Protein AF-A0A060ZA79-F1 (afdb_monomer)

Foldseek 3Di:
DPPDPPDPLVCLVVLLVVLVCCLVPVVNLCQLLDPVHCVLVVSVVSLVVSVVSDDDPVSVVSNVVSVVSSVVSVVNSVVVVVVVVPDPDVVVVVVVLCVQLVQDVPPPPDDDDDDDDDPDRDGDPCSVVSVCVVCVVVPVDDPPPPPPVDDPPPPDDPPDPPPPPPDDDPDPDPPPPDDDDDDDPDPDPDDDDD

Solvent-accessible surface area (backbone atoms only — not comparable to full-atom values): 12884 Å² total; per-residue (Å²): 139,90,77,76,81,85,75,55,70,86,48,48,65,55,56,49,63,65,49,48,50,64,76,65,39,72,82,44,43,60,52,42,44,35,89,93,42,59,55,52,56,52,54,49,52,54,50,56,58,57,56,75,67,58,84,47,74,75,49,52,49,53,48,52,53,50,50,52,53,53,47,55,49,48,52,48,30,50,50,48,58,54,48,71,64,59,69,89,52,69,62,65,50,49,53,53,49,38,42,74,34,68,49,63,92,83,70,82,88,79,76,96,72,94,74,83,89,75,99,62,95,70,74,54,93,58,26,66,56,55,53,48,65,64,48,49,70,67,64,75,52,78,80,79,82,70,66,87,85,55,69,93,64,82,67,71,75,76,77,75,77,74,76,75,73,78,74,76,73,85,69,79,84,70,82,80,79,73,84,78,82,88,82,77,87,81,76,81,90,79,87,84,85,134

pLDDT: mean 71.81, std 16.24, range [35.06, 93.12]

Sequence (194 aa):
NLSNVDIDFNDLPQLYLDLLPSLFFPENREDMLSPTNNKLTDVLEEANKLFAEVRQAREAALDAQLLVLATDLGKEKASQLHAEGSAFDPSAFAEHLLSFMGLNRLEDEDEEEEGGGASGGYLPQDSWQRVANRAQRCFRTAPSFHYMMGSFLAELPPPRQRVERQRKVPGREAKRIMPTQVSGFNTDPNLTEL

Secondary structure (DSSP, 8-state):
--------TTTHHHHHHHHHHHH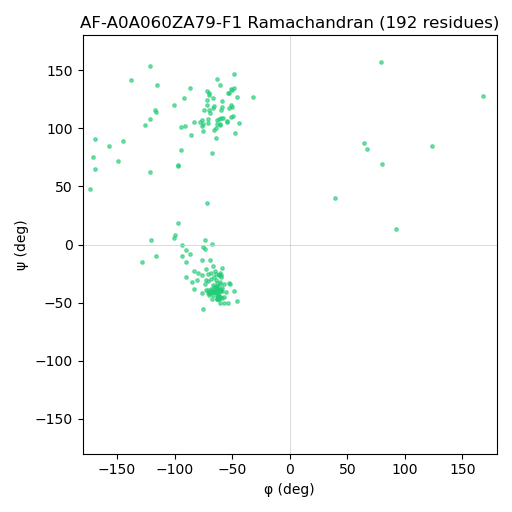H-HHHHH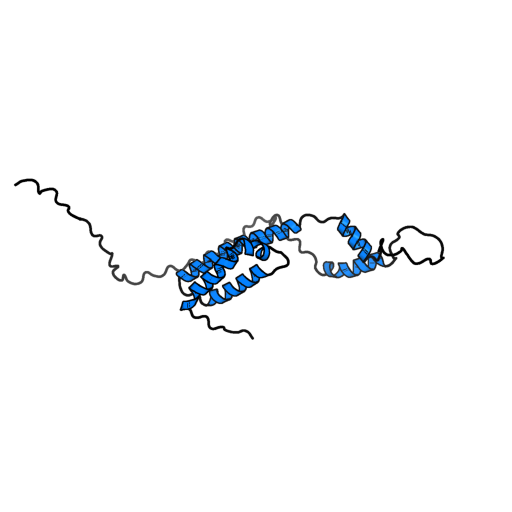HHH-TT--HHHHHHHHHHHHHTT--SHHHHHHHHHHHHHHHHHHHHHHHHHHHTTS---HHHHHHHHHHHTT--TTSTTS------S--S-PPPTTHHHHHHHHHHHHHTS------TT--SS---PPPP-----------------PPPP-------------

InterPro domains:
  IPR027786 Nse4/EID family [PTHR16140] (27-185)
  IPR029225 Nse4/EID protein, Nse3/MAGE-binding domain [PF15412] (63-113)

Organism: Oncorhynchus mykiss (NCBI:txid8022)

Radius of gyration: 34.09 Å; Cα contacts (8 Å, |Δi|>4): 69; chains: 1; bounding box: 81×65×113 Å

Structure (mmCIF, N/CA/C/O backbone):
data_AF-A0A060ZA79-F1
#
_entry.id   AF-A0A060ZA79-F1
#
loop_
_atom_site.group_PDB
_atom_site.id
_atom_site.type_symbol
_atom_site.label_atom_id
_atom_site.label_alt_id
_atom_site.label_comp_id
_atom_site.label_asym_id
_atom_site.label_entity_id
_atom_site.label_seq_id
_atom_site.pdbx_PDB_ins_code
_atom_site.Cartn_x
_atom_site.Cartn_y
_atom_site.Cartn_z
_atom_site.occupancy
_atom_site.B_iso_or_equiv
_atom_site.auth_seq_id
_atom_site.auth_comp_id
_atom_site.auth_asym_id
_atom_site.auth_atom_id
_atom_site.pdbx_PDB_model_num
ATOM 1 N N . ASN A 1 1 ? -0.361 -23.819 11.548 1.00 35.06 1 ASN A N 1
ATOM 2 C CA . ASN A 1 1 ? -1.128 -23.972 12.801 1.00 35.06 1 ASN A CA 1
ATOM 3 C C . ASN A 1 1 ? -0.502 -23.115 13.884 1.00 35.06 1 ASN A C 1
ATOM 5 O O . ASN A 1 1 ? 0.287 -23.616 14.666 1.00 35.06 1 ASN A O 1
ATOM 9 N N . LEU A 1 2 ? -0.812 -21.820 13.882 1.00 40.44 2 LEU A N 1
ATOM 10 C CA . LEU A 1 2 ? -0.531 -20.899 14.987 1.00 40.44 2 LEU A CA 1
ATOM 11 C C . LEU A 1 2 ? -1.886 -20.334 15.420 1.00 40.44 2 LEU A C 1
ATOM 13 O O . LEU A 1 2 ? -2.200 -19.172 15.198 1.00 40.44 2 LEU A O 1
ATOM 17 N N . SER A 1 3 ? -2.756 -21.229 15.879 1.00 49.66 3 SER A N 1
ATOM 18 C CA . SER A 1 3 ? -4.053 -20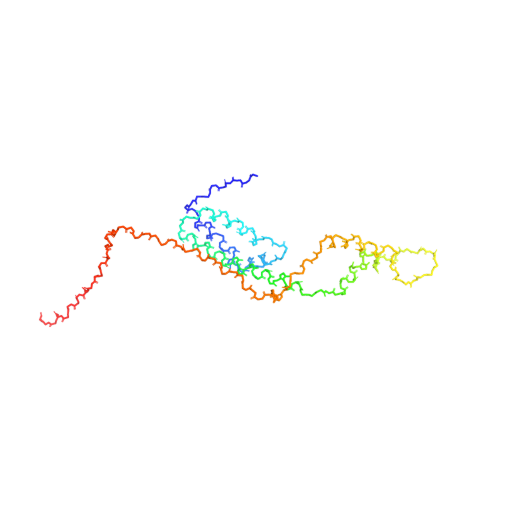.878 16.440 1.00 49.66 3 SER A CA 1
ATOM 19 C C . SER A 1 3 ? -3.898 -20.707 17.945 1.00 49.66 3 SER A C 1
ATOM 21 O O . SER A 1 3 ? -3.453 -21.642 18.609 1.00 49.66 3 SER A O 1
ATOM 23 N N . ASN A 1 4 ? -4.336 -19.546 18.422 1.00 53.25 4 ASN A N 1
ATOM 24 C CA . ASN A 1 4 ? -4.692 -19.232 19.802 1.00 53.25 4 ASN A CA 1
ATOM 25 C C . ASN A 1 4 ? -3.530 -19.231 20.798 1.00 53.25 4 ASN A C 1
ATOM 27 O O . ASN A 1 4 ? -3.326 -20.166 21.565 1.00 53.25 4 ASN A O 1
ATOM 31 N N . VAL A 1 5 ? -2.815 -18.106 20.829 1.00 61.38 5 VAL A N 1
ATOM 32 C CA . VAL A 1 5 ? -2.401 -17.565 22.126 1.00 61.38 5 VAL A CA 1
ATOM 33 C C . VAL A 1 5 ? -3.697 -17.081 22.773 1.00 61.38 5 VAL A C 1
ATOM 35 O O . VAL A 1 5 ? -4.342 -16.191 22.222 1.00 61.38 5 VAL A O 1
ATOM 38 N N . ASP A 1 6 ? -4.127 -17.721 23.859 1.00 66.12 6 ASP A N 1
ATOM 39 C CA . ASP A 1 6 ? -5.270 -17.256 24.644 1.00 66.12 6 ASP A CA 1
ATOM 40 C C . ASP A 1 6 ? -4.884 -15.908 25.265 1.00 66.12 6 ASP A C 1
ATOM 42 O O . ASP A 1 6 ? -4.140 -15.846 26.243 1.00 66.12 6 ASP A O 1
ATOM 46 N N . ILE A 1 7 ? -5.314 -14.818 24.632 1.00 73.25 7 ILE A N 1
ATOM 47 C CA . ILE A 1 7 ? -5.085 -13.463 25.126 1.00 73.25 7 ILE A CA 1
ATOM 48 C C . ILE A 1 7 ? -6.040 -13.248 26.304 1.00 73.25 7 ILE A C 1
ATOM 50 O O . ILE A 1 7 ? -7.260 -13.273 26.126 1.00 73.25 7 ILE A O 1
ATOM 54 N N . ASP A 1 8 ? -5.501 -13.055 27.512 1.00 77.44 8 ASP A N 1
ATOM 55 C CA . ASP A 1 8 ? -6.324 -12.695 28.667 1.00 77.44 8 ASP A CA 1
ATOM 56 C C . ASP A 1 8 ? -6.910 -11.296 28.445 1.00 77.44 8 ASP A C 1
ATOM 58 O O . ASP A 1 8 ? -6.209 -10.311 28.206 1.00 77.44 8 ASP A O 1
ATOM 62 N N . PHE A 1 9 ? -8.231 -11.211 28.551 1.00 75.31 9 PHE A N 1
ATOM 63 C CA . PHE A 1 9 ? -8.990 -9.975 28.452 1.00 75.31 9 PHE A CA 1
ATOM 64 C C . PHE A 1 9 ? -8.479 -8.872 29.399 1.00 75.31 9 PHE A C 1
ATOM 66 O O . PHE A 1 9 ? -8.547 -7.687 29.068 1.00 75.31 9 PHE A O 1
ATOM 73 N N . ASN A 1 10 ? -7.975 -9.235 30.583 1.00 80.69 10 ASN A N 1
ATOM 74 C CA . ASN A 1 10 ? -7.440 -8.255 31.530 1.00 80.69 10 ASN A CA 1
ATOM 75 C C . ASN A 1 10 ? -6.117 -7.633 31.068 1.00 80.69 10 ASN A C 1
ATOM 77 O O . ASN A 1 10 ? -5.832 -6.493 31.443 1.00 80.69 10 ASN A O 1
ATOM 81 N N . ASP A 1 11 ? -5.365 -8.342 30.229 1.00 84.62 11 ASP A N 1
ATOM 82 C CA . ASP A 1 11 ? -4.067 -7.905 29.719 1.00 84.62 11 ASP A CA 1
ATOM 83 C C . ASP A 1 11 ? -4.197 -7.106 28.417 1.00 84.62 11 ASP A C 1
ATOM 85 O O . ASP A 1 11 ? -3.275 -6.378 28.051 1.00 84.62 11 ASP A O 1
ATOM 89 N N . LEU A 1 12 ? -5.364 -7.157 27.758 1.00 84.25 12 LEU A N 1
ATOM 90 C CA . LEU A 1 12 ? -5.637 -6.447 26.503 1.00 84.25 12 LEU A CA 1
ATOM 91 C C . LEU A 1 12 ? -5.170 -4.981 26.518 1.00 84.25 12 LEU A C 1
ATOM 93 O O . LEU A 1 12 ? -4.463 -4.577 25.596 1.00 84.25 12 LEU A O 1
ATOM 97 N N . PRO A 1 13 ? -5.486 -4.166 27.549 1.00 84.75 13 PRO A N 1
ATOM 98 C CA . PRO A 1 13 ? -5.060 -2.772 27.575 1.00 84.75 13 PRO A CA 1
ATOM 99 C C . PRO A 1 13 ? -3.538 -2.612 27.621 1.00 84.75 13 PRO A C 1
ATOM 101 O O . PRO A 1 13 ? -3.021 -1.686 27.008 1.00 84.75 13 PRO A O 1
ATOM 104 N N . GLN A 1 14 ? -2.826 -3.497 28.326 1.00 85.50 14 GLN A N 1
ATOM 105 C CA . GLN A 1 14 ? -1.363 -3.451 28.399 1.00 85.50 14 GLN A CA 1
ATOM 106 C C . GLN A 1 14 ? -0.742 -3.849 27.063 1.00 85.50 14 GLN A C 1
ATOM 108 O O . GLN A 1 14 ? 0.142 -3.156 26.581 1.00 85.50 14 GLN A O 1
ATOM 113 N N . LEU A 1 15 ? -1.291 -4.867 26.396 1.00 86.88 15 LEU A N 1
ATOM 114 C CA . LEU A 1 15 ? -0.838 -5.274 25.065 1.00 86.88 15 LEU A CA 1
ATOM 115 C C . LEU A 1 15 ? -0.991 -4.145 24.032 1.00 86.88 15 LEU A C 1
ATOM 117 O O . LEU A 1 15 ? -0.087 -3.914 23.233 1.00 86.88 15 LEU A O 1
ATOM 121 N N . TYR A 1 16 ? -2.090 -3.383 24.079 1.00 85.75 16 TYR A N 1
ATOM 122 C CA . TYR A 1 16 ? -2.222 -2.173 23.255 1.00 85.75 16 TYR A CA 1
ATOM 123 C C . TYR A 1 16 ? -1.213 -1.089 23.639 1.00 85.75 16 TYR A C 1
ATOM 125 O O . TYR A 1 16 ? -0.666 -0.430 22.757 1.00 85.75 16 TYR A O 1
ATOM 133 N N . LEU A 1 17 ? -0.972 -0.879 24.934 1.00 85.31 17 LEU A N 1
ATOM 134 C CA . LEU A 1 17 ? -0.005 0.112 25.412 1.00 85.31 17 LEU A CA 1
ATOM 135 C C . LEU A 1 17 ? 1.446 -0.257 25.083 1.00 85.31 17 LEU A C 1
ATOM 137 O O . LEU A 1 17 ? 2.257 0.654 24.957 1.00 85.31 17 LEU A O 1
ATOM 141 N N . ASP A 1 18 ? 1.755 -1.536 24.890 1.00 86.44 18 ASP A N 1
ATOM 142 C CA . ASP A 1 18 ? 3.060 -2.009 24.416 1.00 86.44 18 ASP A CA 1
ATOM 143 C C . ASP A 1 18 ? 3.202 -1.874 22.892 1.00 86.44 18 ASP A C 1
ATOM 145 O O . ASP A 1 18 ? 4.297 -1.624 22.384 1.00 86.44 18 ASP A O 1
ATOM 149 N N . LEU A 1 19 ? 2.089 -1.981 22.158 1.00 85.62 19 LEU A N 1
ATOM 150 C CA . LEU A 1 19 ? 2.054 -1.885 20.697 1.00 85.62 19 LEU A CA 1
ATOM 151 C C . LEU A 1 19 ? 2.007 -0.433 20.190 1.00 85.62 19 LEU A C 1
ATOM 153 O O . LEU A 1 19 ? 2.655 -0.082 19.209 1.00 85.62 19 LEU A O 1
ATOM 157 N N . LEU A 1 20 ? 1.277 0.462 20.858 1.00 85.38 20 LEU A N 1
ATOM 158 C CA . LEU A 1 20 ? 1.170 1.876 20.467 1.00 85.38 20 LEU A CA 1
ATOM 159 C C . LEU A 1 20 ? 2.525 2.606 20.335 1.00 85.38 20 LEU A C 1
ATOM 161 O O . LEU A 1 20 ? 2.692 3.367 19.376 1.00 85.38 20 LEU A O 1
ATOM 165 N N . PRO A 1 21 ? 3.512 2.398 21.226 1.00 83.94 21 PRO A N 1
ATOM 166 C CA . PRO A 1 21 ? 4.814 3.028 21.113 1.00 83.94 21 PRO A CA 1
ATOM 167 C C . PRO A 1 21 ? 5.544 2.650 19.823 1.00 83.94 21 PRO A C 1
ATOM 169 O O . PRO A 1 21 ? 6.219 3.504 19.252 1.00 83.94 21 PRO A O 1
ATOM 172 N N . SER A 1 22 ? 5.362 1.436 19.288 1.00 82.62 22 SER A N 1
ATOM 173 C CA . SER A 1 22 ? 6.011 1.047 18.029 1.00 82.62 22 SER A CA 1
ATOM 174 C C . SER A 1 22 ? 5.538 1.878 16.831 1.00 82.62 22 SER A C 1
ATOM 176 O O . SER A 1 22 ? 6.295 2.017 15.873 1.00 82.62 22 SER A O 1
ATOM 178 N N . LEU A 1 23 ? 4.318 2.428 16.894 1.00 78.19 23 LEU A N 1
ATOM 179 C CA . LEU A 1 23 ? 3.750 3.360 15.910 1.00 78.19 23 LEU A CA 1
ATOM 180 C C . LEU A 1 23 ? 4.046 4.829 16.244 1.00 78.19 23 LEU A C 1
ATOM 182 O O . LEU A 1 23 ? 4.085 5.670 15.348 1.00 78.19 23 LEU A O 1
ATOM 186 N N . PHE A 1 24 ? 4.216 5.153 17.527 1.00 77.75 24 PHE A N 1
ATOM 187 C CA . PHE A 1 24 ? 4.407 6.522 18.007 1.00 77.75 24 PHE A CA 1
ATOM 188 C C . PHE A 1 24 ? 5.867 6.988 17.946 1.00 77.75 24 PHE A C 1
ATOM 190 O O . PHE A 1 24 ? 6.126 8.176 17.749 1.00 77.75 24 PHE A O 1
ATOM 197 N N . PHE A 1 25 ? 6.833 6.082 18.133 1.00 78.19 25 PHE A N 1
ATOM 198 C CA . PHE A 1 25 ? 8.241 6.459 18.185 1.00 78.19 25 PHE A CA 1
ATOM 199 C C . PHE A 1 25 ? 8.772 6.859 16.797 1.00 78.19 25 PHE A C 1
ATOM 201 O O . PHE A 1 25 ? 8.734 6.050 15.867 1.00 78.19 25 PHE A O 1
ATOM 208 N N . PRO A 1 26 ? 9.336 8.075 16.649 1.00 66.38 26 PRO A N 1
ATOM 209 C CA . PRO A 1 26 ? 9.837 8.564 15.366 1.00 66.38 26 PRO A CA 1
ATOM 210 C C . PRO A 1 26 ? 11.027 7.756 14.833 1.00 66.38 26 PRO A C 1
ATOM 212 O O . PRO A 1 26 ? 11.225 7.725 13.625 1.00 66.38 26 PRO A O 1
ATOM 215 N N . GLU A 1 27 ? 11.781 7.059 15.688 1.00 70.56 27 GLU A N 1
ATOM 216 C CA . GLU A 1 27 ? 12.854 6.150 15.251 1.00 70.56 27 GLU A CA 1
ATOM 217 C C . GLU A 1 27 ? 12.314 4.934 14.482 1.00 70.56 27 GLU A C 1
ATOM 219 O O . GLU A 1 27 ? 12.914 4.515 13.497 1.00 70.56 27 GLU A O 1
ATOM 224 N N . ASN A 1 28 ? 11.136 4.414 14.850 1.00 79.56 28 ASN A N 1
ATOM 225 C CA . ASN A 1 28 ? 10.495 3.309 14.127 1.00 79.56 28 ASN A CA 1
ATOM 226 C C . ASN A 1 28 ? 9.832 3.754 12.816 1.00 79.56 28 ASN A C 1
ATOM 228 O O . ASN A 1 28 ? 9.454 2.916 11.993 1.00 79.56 28 ASN A O 1
ATOM 232 N N . ARG A 1 29 ? 9.672 5.065 12.619 1.00 82.81 29 ARG A N 1
ATOM 233 C CA . ARG A 1 29 ? 8.962 5.646 11.479 1.00 82.81 29 ARG A CA 1
ATOM 234 C C . ARG A 1 29 ? 9.651 5.333 10.157 1.00 82.81 29 ARG A C 1
ATOM 236 O O . ARG A 1 29 ? 8.966 4.999 9.198 1.00 82.81 29 ARG A O 1
ATOM 243 N N . GLU A 1 30 ? 10.978 5.383 10.111 1.00 81.88 30 GLU A N 1
ATOM 244 C CA . GLU A 1 30 ? 11.736 5.082 8.890 1.00 81.88 30 GLU A CA 1
ATOM 245 C C . GLU A 1 30 ? 11.487 3.639 8.432 1.00 81.88 30 GLU A C 1
ATOM 247 O O . GLU A 1 30 ? 11.179 3.370 7.271 1.00 81.88 30 GLU A O 1
ATOM 252 N N . ASP A 1 31 ? 11.503 2.701 9.380 1.00 83.69 31 ASP A N 1
ATOM 253 C CA . ASP A 1 31 ? 11.256 1.296 9.086 1.00 83.69 31 ASP A CA 1
ATOM 254 C C . ASP A 1 31 ? 9.792 1.002 8.730 1.00 83.69 31 ASP A C 1
ATOM 256 O O . ASP A 1 31 ? 9.516 0.090 7.951 1.00 83.69 31 ASP A O 1
ATOM 260 N N . MET A 1 32 ? 8.846 1.758 9.295 1.00 84.94 32 MET A N 1
ATOM 261 C CA . MET A 1 32 ? 7.422 1.674 8.949 1.00 84.94 32 MET A CA 1
ATOM 262 C C . MET A 1 32 ? 7.160 2.152 7.515 1.00 84.94 32 MET A C 1
ATOM 264 O O . MET A 1 32 ? 6.359 1.547 6.792 1.00 84.94 32 MET A O 1
ATOM 268 N N . LEU A 1 33 ? 7.840 3.228 7.111 1.00 83.81 33 LEU A N 1
ATOM 269 C CA . LEU A 1 33 ? 7.674 3.887 5.817 1.00 83.81 33 LEU A CA 1
ATOM 270 C C . LEU A 1 33 ? 8.477 3.222 4.696 1.00 83.81 33 LEU A C 1
ATOM 272 O O . LEU A 1 33 ? 8.069 3.307 3.540 1.00 83.81 33 LEU A O 1
ATOM 276 N N . SER A 1 34 ? 9.544 2.493 5.030 1.00 80.31 34 SER A N 1
ATOM 277 C CA . SER A 1 34 ? 10.372 1.792 4.049 1.00 80.31 34 SER A CA 1
ATOM 278 C C . SER A 1 34 ? 9.546 0.862 3.133 1.00 80.31 34 SER A C 1
ATOM 280 O O . SER A 1 34 ? 8.758 0.038 3.623 1.00 80.31 34 SER A O 1
ATOM 282 N N . PRO A 1 35 ? 9.726 0.940 1.798 1.00 72.56 35 PRO A N 1
ATOM 283 C CA . PRO A 1 35 ? 9.000 0.113 0.834 1.00 72.56 35 PRO A CA 1
ATOM 284 C C . PRO A 1 35 ? 9.466 -1.348 0.830 1.00 72.56 35 PRO A C 1
ATOM 286 O O . PRO A 1 35 ? 8.720 -2.230 0.410 1.00 72.56 35 PRO A O 1
ATOM 289 N N . THR A 1 36 ? 10.678 -1.626 1.316 1.00 78.38 36 THR A N 1
ATOM 290 C CA . THR A 1 36 ? 11.238 -2.985 1.402 1.00 78.38 36 THR A CA 1
ATOM 291 C C . THR A 1 36 ? 10.847 -3.707 2.688 1.00 78.38 36 THR A C 1
ATOM 293 O O . THR A 1 36 ? 11.112 -4.901 2.826 1.00 78.38 36 THR A O 1
ATOM 296 N N . ASN A 1 37 ? 10.221 -2.995 3.628 1.00 82.19 37 ASN A N 1
ATOM 297 C CA . ASN A 1 37 ? 9.917 -3.489 4.957 1.00 82.19 37 ASN A CA 1
ATOM 298 C C . ASN A 1 37 ? 8.404 -3.591 5.203 1.00 82.19 37 ASN A C 1
ATOM 300 O O . ASN A 1 37 ? 7.635 -2.680 4.887 1.00 82.19 37 ASN A O 1
ATOM 304 N N . ASN A 1 38 ? 7.988 -4.689 5.830 1.00 85.25 38 ASN A N 1
ATOM 305 C CA . ASN A 1 38 ? 6.595 -4.997 6.141 1.00 85.25 38 ASN A CA 1
ATOM 306 C C . ASN A 1 38 ? 6.206 -4.686 7.594 1.00 85.25 38 ASN A C 1
ATOM 308 O O . ASN A 1 38 ? 5.078 -4.977 7.973 1.00 85.25 38 ASN A O 1
ATOM 312 N N . LYS A 1 39 ? 7.066 -4.028 8.389 1.00 88.12 39 LYS A N 1
ATOM 313 C CA . LYS A 1 39 ? 6.786 -3.725 9.808 1.00 88.12 39 LYS A CA 1
ATOM 314 C C . LYS A 1 39 ? 5.405 -3.106 10.068 1.00 88.12 39 LYS A C 1
ATOM 316 O O . LYS A 1 39 ? 4.763 -3.455 11.051 1.00 88.12 39 LYS A O 1
ATOM 321 N N . LEU A 1 40 ? 4.931 -2.186 9.214 1.00 89.12 40 LEU A N 1
ATOM 322 C CA . LEU A 1 40 ? 3.592 -1.585 9.368 1.00 89.12 40 LEU A CA 1
ATOM 323 C C . LEU A 1 40 ? 2.480 -2.636 9.240 1.00 89.12 40 LEU A C 1
ATOM 325 O O . LEU A 1 40 ? 1.491 -2.590 9.966 1.00 89.12 40 LEU A O 1
ATOM 329 N N . THR A 1 41 ? 2.655 -3.589 8.329 1.00 89.88 41 THR A N 1
ATOM 330 C CA . THR A 1 41 ? 1.744 -4.717 8.135 1.00 89.88 41 THR A CA 1
ATOM 331 C C . THR A 1 41 ? 1.805 -5.679 9.317 1.00 89.88 41 THR A C 1
ATOM 333 O O . THR A 1 41 ? 0.753 -6.080 9.800 1.00 89.88 41 THR A O 1
ATOM 336 N N . ASP A 1 42 ? 2.998 -5.975 9.837 1.00 90.25 42 ASP A N 1
ATOM 337 C CA . ASP A 1 42 ? 3.174 -6.864 10.993 1.00 90.25 42 ASP A CA 1
ATOM 338 C C . ASP A 1 42 ? 2.463 -6.309 12.241 1.00 90.25 42 ASP A C 1
ATOM 340 O O . ASP A 1 42 ? 1.696 -7.017 12.895 1.00 90.25 42 ASP A O 1
ATOM 344 N N . VAL A 1 43 ? 2.626 -5.009 12.521 1.00 90.25 43 VAL A N 1
ATOM 345 C CA . VAL A 1 43 ? 1.929 -4.331 13.630 1.00 90.25 43 VAL A CA 1
ATOM 346 C C . VAL A 1 43 ? 0.411 -4.355 13.438 1.00 90.25 43 VAL A C 1
ATOM 348 O O . VAL A 1 43 ? -0.334 -4.558 14.396 1.00 90.25 43 VAL A O 1
ATOM 351 N N . LEU A 1 44 ? -0.072 -4.179 12.204 1.00 91.44 44 LEU A N 1
ATOM 352 C CA . LEU A 1 44 ? -1.500 -4.287 11.898 1.00 91.44 44 LEU A CA 1
ATOM 353 C C . LEU A 1 44 ? -2.032 -5.711 12.095 1.00 91.44 44 LEU A C 1
ATOM 355 O O . LEU A 1 44 ? -3.160 -5.876 12.558 1.00 91.44 44 LEU A O 1
ATOM 359 N N . GLU A 1 45 ? -1.247 -6.740 11.777 1.00 91.44 45 GLU A N 1
ATOM 360 C CA . GLU A 1 45 ? -1.625 -8.129 12.040 1.00 91.44 45 GLU A CA 1
ATOM 361 C C . GLU A 1 45 ? -1.692 -8.432 13.539 1.00 91.44 45 GLU A C 1
ATOM 363 O O . GLU A 1 45 ? -2.617 -9.118 13.980 1.00 91.44 45 GLU A O 1
ATOM 368 N N . GLU A 1 46 ? -0.752 -7.920 14.335 1.00 89.12 46 GLU A N 1
ATOM 369 C CA . GLU A 1 46 ? -0.794 -8.029 15.797 1.00 89.12 46 GLU A CA 1
ATOM 370 C C . GLU A 1 46 ? -2.003 -7.297 16.383 1.00 89.12 46 GLU A C 1
ATOM 372 O O . GLU A 1 46 ? -2.769 -7.893 17.144 1.00 89.12 46 GLU A O 1
ATOM 377 N N . ALA A 1 47 ? -2.253 -6.060 15.950 1.00 89.75 47 ALA A N 1
ATOM 378 C CA . ALA A 1 47 ? -3.434 -5.302 16.352 1.00 89.75 47 ALA A CA 1
ATOM 379 C C . ALA A 1 47 ? -4.739 -6.026 15.983 1.00 89.75 47 ALA A C 1
ATOM 381 O O . ALA A 1 47 ? -5.671 -6.072 16.780 1.00 89.75 47 ALA A O 1
ATOM 382 N N . ASN A 1 48 ? -4.807 -6.656 14.807 1.00 91.44 48 ASN A N 1
ATOM 383 C CA . ASN A 1 48 ? -5.987 -7.407 14.376 1.00 91.44 48 ASN A CA 1
ATOM 384 C C . ASN A 1 48 ? -6.252 -8.654 15.241 1.00 91.44 48 ASN A C 1
ATOM 386 O O . ASN A 1 48 ? -7.402 -9.066 15.391 1.00 91.44 48 ASN A O 1
ATOM 390 N N . LYS A 1 49 ? -5.213 -9.252 15.841 1.00 90.00 49 LYS A N 1
ATOM 391 C CA . LYS A 1 49 ? -5.385 -10.336 16.824 1.00 90.00 49 LYS A CA 1
ATOM 392 C C . LYS A 1 49 ? -5.975 -9.801 18.129 1.00 90.00 49 LYS A C 1
ATOM 394 O O . LYS A 1 49 ? -6.900 -10.411 18.653 1.00 90.00 49 LYS A O 1
ATOM 399 N N . LEU A 1 50 ? -5.483 -8.657 18.617 1.00 88.44 50 LEU A N 1
ATOM 400 C CA . LEU A 1 50 ? -6.012 -8.001 19.822 1.00 88.44 50 LEU A CA 1
ATOM 401 C C . LEU A 1 50 ? -7.466 -7.541 19.627 1.00 88.44 50 LEU A C 1
ATOM 403 O O . LEU A 1 50 ? -8.290 -7.699 20.526 1.00 88.44 50 LEU A O 1
ATOM 407 N N . PHE A 1 51 ? -7.800 -7.074 18.421 1.00 87.88 51 PHE A N 1
ATOM 408 C CA . PHE A 1 51 ? -9.135 -6.599 18.057 1.00 87.88 51 PHE A CA 1
ATOM 409 C C . PHE A 1 51 ? -10.230 -7.655 18.264 1.00 87.88 51 PHE A C 1
ATOM 411 O O . PHE A 1 51 ? -11.356 -7.327 18.641 1.00 87.88 51 PHE A O 1
ATOM 418 N N . ALA A 1 52 ? -9.910 -8.936 18.050 1.00 88.06 52 ALA A N 1
ATOM 419 C CA . ALA A 1 52 ? -10.861 -10.030 18.232 1.00 88.06 52 ALA A CA 1
ATOM 420 C C . ALA A 1 52 ? -11.374 -10.148 19.681 1.00 88.06 52 ALA A C 1
ATOM 422 O O . ALA A 1 52 ? -12.493 -10.616 19.895 1.00 88.06 52 ALA A O 1
ATOM 423 N N . GLU A 1 53 ? -10.593 -9.686 20.661 1.00 86.94 53 GLU A N 1
ATOM 424 C CA . GLU A 1 53 ? -10.908 -9.790 22.089 1.00 86.94 53 GLU A CA 1
ATOM 425 C C . GLU A 1 53 ? -11.473 -8.499 22.703 1.00 86.94 53 GLU A C 1
ATOM 427 O O . GLU A 1 53 ? -11.743 -8.439 23.905 1.00 86.94 53 GLU A O 1
ATOM 432 N N . VAL A 1 54 ? -11.727 -7.474 21.888 1.00 86.62 54 VAL A N 1
ATOM 433 C CA . VAL A 1 54 ? -12.258 -6.181 22.339 1.00 86.62 54 VAL A CA 1
ATOM 434 C C . VAL A 1 54 ? -13.720 -6.316 22.750 1.00 86.62 54 VAL A C 1
ATOM 436 O O . VAL A 1 54 ? -14.595 -6.662 21.952 1.00 86.62 54 VAL A O 1
ATOM 439 N N . ARG A 1 55 ? -14.015 -6.007 24.018 1.00 84.19 55 ARG A N 1
ATOM 440 C CA . ARG A 1 55 ? -15.378 -6.135 24.578 1.00 84.19 55 ARG A CA 1
ATOM 441 C C . ARG A 1 55 ? -15.867 -4.872 25.269 1.00 84.19 55 ARG A C 1
ATOM 443 O O . ARG A 1 55 ? -17.066 -4.748 25.528 1.00 84.19 55 ARG A O 1
ATOM 450 N N . GLN A 1 56 ? -14.974 -3.929 25.569 1.00 87.44 56 GLN A N 1
ATOM 451 C CA . GLN A 1 56 ? -15.309 -2.700 26.283 1.00 87.44 56 GLN A CA 1
ATOM 452 C C . GLN A 1 56 ? -14.965 -1.439 25.490 1.00 87.44 56 GLN A C 1
ATOM 454 O O . GLN A 1 56 ? -14.031 -1.396 24.695 1.00 87.44 56 GLN A O 1
ATOM 459 N N . ALA A 1 57 ? -15.693 -0.355 25.777 1.00 90.25 57 ALA A N 1
ATOM 460 C CA . ALA A 1 57 ? -15.487 0.942 25.129 1.00 90.25 57 ALA A CA 1
ATOM 461 C C . ALA A 1 57 ? -14.073 1.514 25.341 1.00 90.25 57 ALA A C 1
ATOM 463 O O . ALA A 1 57 ? -13.581 2.251 24.494 1.00 90.25 57 ALA A O 1
ATOM 464 N N . ARG A 1 58 ? -13.418 1.166 26.458 1.00 87.81 58 ARG A N 1
ATOM 465 C CA . ARG A 1 58 ? -12.042 1.586 26.758 1.00 87.81 58 ARG A CA 1
ATOM 466 C C . ARG A 1 58 ? -11.023 1.000 25.772 1.00 87.81 58 ARG A C 1
ATOM 468 O O . ARG A 1 58 ? -10.119 1.707 25.356 1.00 87.81 58 ARG A O 1
ATOM 475 N N . GLU A 1 59 ? -11.196 -0.260 25.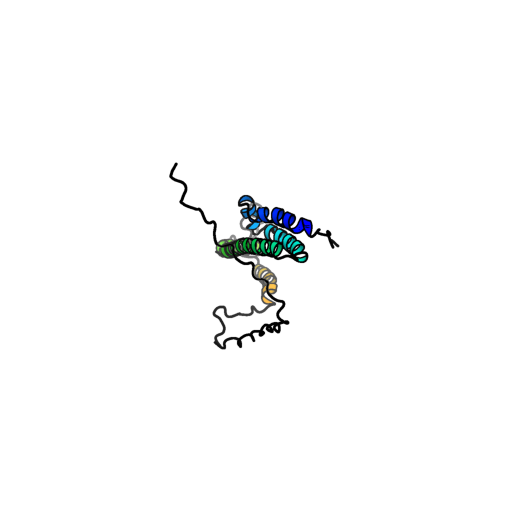376 1.00 88.06 59 GLU A N 1
ATOM 476 C CA . GLU A 1 59 ? -10.305 -0.964 24.444 1.00 88.06 59 GLU A CA 1
ATOM 477 C C . GLU A 1 59 ? -10.578 -0.493 23.017 1.00 88.06 59 GLU A C 1
ATOM 479 O O . GLU A 1 59 ? -9.654 -0.137 22.298 1.00 88.06 59 GLU A O 1
ATOM 484 N N . ALA A 1 60 ? -11.857 -0.322 22.665 1.00 89.62 60 ALA A N 1
ATOM 485 C CA . ALA A 1 60 ? -12.254 0.256 21.383 1.00 89.62 60 ALA A CA 1
ATOM 486 C C . ALA A 1 60 ? -11.716 1.689 21.169 1.00 89.62 60 ALA A C 1
ATOM 488 O O . ALA A 1 60 ? -11.543 2.128 20.033 1.00 89.62 60 ALA A O 1
ATOM 489 N N . ALA A 1 61 ? -11.458 2.440 22.246 1.00 92.06 61 ALA A N 1
ATOM 490 C CA . ALA A 1 61 ? -10.801 3.742 22.151 1.00 92.06 61 ALA A CA 1
ATOM 491 C C . ALA A 1 61 ? -9.311 3.611 21.788 1.00 92.06 61 ALA A C 1
ATOM 493 O O . ALA A 1 61 ? -8.820 4.393 20.974 1.00 92.06 61 ALA A O 1
ATOM 494 N N . LEU A 1 62 ? -8.615 2.613 22.346 1.00 90.25 62 LEU A N 1
ATOM 495 C CA . LEU A 1 62 ? -7.222 2.303 22.003 1.00 90.25 62 LEU A CA 1
ATOM 496 C C . LEU A 1 62 ? -7.111 1.777 20.567 1.00 90.25 62 LEU A C 1
ATOM 498 O O . LEU A 1 62 ? -6.223 2.207 19.835 1.00 90.25 62 LEU A O 1
ATOM 502 N N . ASP A 1 63 ? -8.063 0.954 20.122 1.00 90.62 63 ASP A N 1
ATOM 503 C CA . ASP A 1 63 ? -8.175 0.539 18.718 1.00 90.62 63 ASP A CA 1
ATOM 504 C C . ASP A 1 63 ? -8.303 1.722 17.773 1.00 90.62 63 ASP A C 1
ATOM 506 O O . ASP A 1 63 ? -7.592 1.819 16.775 1.00 90.62 63 ASP A O 1
ATOM 510 N N . ALA A 1 64 ? -9.234 2.632 18.076 1.00 92.06 64 ALA A N 1
ATOM 511 C CA . ALA A 1 64 ? -9.457 3.802 17.246 1.00 92.06 64 ALA A CA 1
ATOM 512 C C . ALA A 1 64 ? -8.186 4.658 17.166 1.00 92.06 64 ALA A C 1
ATOM 514 O O . ALA A 1 64 ? -7.839 5.137 16.088 1.00 92.06 64 ALA A O 1
ATOM 515 N N . GLN A 1 65 ? -7.469 4.812 18.282 1.00 91.50 65 GLN A N 1
ATOM 516 C CA . GLN A 1 65 ? -6.195 5.524 18.315 1.00 91.50 65 GLN A CA 1
ATOM 517 C C . GLN A 1 65 ? -5.133 4.839 17.448 1.00 91.50 65 GLN A C 1
ATOM 519 O O . GLN A 1 65 ? -4.483 5.505 16.641 1.00 91.50 65 GLN A O 1
ATOM 524 N N . LEU A 1 66 ? -4.984 3.520 17.575 1.00 91.31 66 LEU A N 1
ATOM 525 C CA . LEU A 1 66 ? -4.043 2.736 16.780 1.00 91.31 66 LEU A CA 1
ATOM 526 C C . LEU A 1 66 ? -4.357 2.837 15.283 1.00 91.31 66 LEU A C 1
ATOM 528 O O . LEU A 1 66 ? -3.457 3.078 14.481 1.00 91.31 66 LEU A O 1
ATOM 532 N N . LEU A 1 67 ? -5.631 2.713 14.901 1.00 92.25 67 LEU A N 1
ATOM 533 C CA . LEU A 1 67 ? -6.062 2.801 13.505 1.00 92.25 67 LEU A CA 1
ATOM 534 C C . LEU A 1 67 ? -5.796 4.176 12.895 1.00 92.25 67 LEU A C 1
ATOM 536 O O . LEU A 1 67 ? -5.408 4.247 11.730 1.00 92.25 67 LEU A O 1
ATOM 540 N N . VAL A 1 68 ? -5.984 5.259 13.652 1.00 93.12 68 VAL A N 1
ATOM 541 C CA . VAL A 1 68 ? -5.652 6.613 13.182 1.00 93.12 68 VAL A CA 1
ATOM 542 C C . VAL A 1 68 ? -4.162 6.704 12.856 1.00 93.12 68 VAL A C 1
ATOM 544 O O . VAL A 1 68 ? -3.811 7.073 11.737 1.00 93.12 68 VAL A O 1
ATOM 547 N N . LEU A 1 69 ? -3.298 6.271 13.779 1.00 91.19 69 LEU A N 1
ATOM 548 C CA . LEU A 1 69 ? -1.845 6.292 13.584 1.00 91.19 69 LEU A CA 1
ATOM 549 C C . LEU A 1 69 ? -1.410 5.421 12.399 1.00 91.19 69 LEU A C 1
ATOM 551 O O . LEU A 1 69 ? -0.652 5.866 11.538 1.00 91.19 69 LEU A O 1
ATOM 555 N N . ALA A 1 70 ? -1.927 4.195 12.318 1.00 91.38 70 ALA A N 1
ATOM 556 C CA . ALA A 1 70 ? -1.628 3.287 11.219 1.00 91.38 70 ALA A CA 1
ATOM 557 C C . ALA A 1 70 ? -2.118 3.832 9.868 1.00 91.38 70 ALA A C 1
ATOM 559 O O . ALA A 1 70 ? -1.466 3.623 8.847 1.00 91.38 70 ALA A O 1
ATOM 560 N N . THR A 1 71 ? -3.236 4.564 9.849 1.00 92.44 71 THR A N 1
ATOM 561 C CA . THR A 1 71 ? -3.757 5.204 8.634 1.00 92.44 71 THR A CA 1
ATOM 562 C C . THR A 1 71 ? -2.878 6.368 8.193 1.00 92.44 71 THR A C 1
ATOM 564 O O . THR A 1 71 ? -2.606 6.490 7.000 1.00 92.44 71 THR A O 1
ATOM 567 N N . ASP A 1 72 ? -2.405 7.199 9.122 1.00 91.19 72 ASP A N 1
ATOM 568 C CA . ASP A 1 72 ? -1.492 8.301 8.805 1.00 91.19 72 ASP A CA 1
ATOM 569 C C . ASP A 1 72 ? -0.165 7.773 8.240 1.00 91.19 72 ASP A C 1
ATOM 571 O O . ASP A 1 72 ? 0.281 8.227 7.182 1.00 91.19 72 ASP A O 1
ATOM 575 N N . LEU A 1 73 ? 0.405 6.738 8.870 1.00 90.31 73 LEU A N 1
ATOM 576 C CA . LEU A 1 73 ? 1.592 6.031 8.376 1.00 90.31 73 LEU A CA 1
ATOM 577 C C . LEU A 1 73 ? 1.337 5.353 7.024 1.00 90.31 73 LEU A C 1
ATOM 579 O O . LEU A 1 73 ? 2.166 5.435 6.123 1.00 90.31 73 LEU A O 1
ATOM 583 N N . GLY A 1 74 ? 0.177 4.718 6.846 1.00 89.19 74 GLY A N 1
ATOM 584 C CA . GLY A 1 74 ? -0.213 4.082 5.589 1.00 89.19 74 GLY A CA 1
ATOM 585 C C . GLY A 1 74 ? -0.387 5.089 4.452 1.00 89.19 74 GLY A C 1
ATOM 586 O O . GLY A 1 74 ? 0.074 4.844 3.338 1.00 89.19 74 GLY A O 1
ATOM 587 N N . LYS A 1 75 ? -0.994 6.249 4.729 1.00 89.88 75 LYS A N 1
ATOM 588 C CA . LYS A 1 75 ? -1.110 7.366 3.783 1.00 89.88 75 LYS A CA 1
ATOM 589 C C . LYS A 1 75 ? 0.267 7.868 3.374 1.00 89.88 75 LYS A C 1
ATOM 591 O O . LYS A 1 75 ? 0.495 8.112 2.192 1.00 89.88 75 LYS A O 1
ATOM 596 N N . GLU A 1 76 ? 1.169 8.038 4.330 1.00 87.81 76 GLU A N 1
ATOM 597 C CA . GLU A 1 76 ? 2.520 8.498 4.048 1.00 87.81 76 GLU A CA 1
ATOM 598 C C . GLU A 1 76 ? 3.324 7.467 3.255 1.00 87.81 76 GLU A C 1
ATOM 600 O O . GLU A 1 76 ? 3.890 7.819 2.222 1.00 87.81 76 GLU A O 1
ATOM 605 N N . LYS A 1 77 ? 3.292 6.191 3.653 1.00 87.75 77 LYS A N 1
ATOM 606 C CA . LYS A 1 77 ? 3.916 5.095 2.904 1.00 87.75 77 LYS A CA 1
ATOM 607 C C . LYS A 1 77 ? 3.378 5.020 1.477 1.00 87.75 77 LYS A C 1
ATOM 609 O O . LYS A 1 77 ? 4.148 4.948 0.526 1.00 87.75 77 LYS A O 1
ATOM 614 N N . ALA A 1 78 ? 2.061 5.118 1.298 1.00 84.56 78 ALA A N 1
ATOM 615 C CA . ALA A 1 78 ? 1.448 5.175 -0.026 1.00 84.56 78 ALA A CA 1
ATOM 616 C C . ALA A 1 78 ? 1.879 6.425 -0.809 1.00 84.56 78 ALA A C 1
ATOM 618 O O . ALA A 1 78 ? 2.105 6.347 -2.012 1.00 84.56 78 ALA A O 1
ATOM 619 N N . SER A 1 79 ? 2.013 7.579 -0.154 1.00 79.88 79 SER A N 1
ATOM 620 C CA . SER A 1 79 ? 2.523 8.798 -0.787 1.00 79.88 79 SER A CA 1
ATOM 621 C C . SER A 1 79 ? 3.975 8.641 -1.241 1.00 79.88 79 SER A C 1
ATOM 623 O O . SER A 1 79 ? 4.317 9.169 -2.294 1.00 79.88 79 SER A O 1
ATOM 625 N N . GLN A 1 80 ? 4.812 7.919 -0.492 1.00 75.94 80 GLN A N 1
ATOM 626 C CA . GLN A 1 80 ? 6.195 7.622 -0.875 1.00 75.94 80 GLN A CA 1
ATOM 627 C C . GLN A 1 80 ? 6.264 6.625 -2.033 1.00 75.94 80 GLN A C 1
ATOM 629 O O . GLN A 1 80 ? 6.996 6.865 -2.983 1.00 75.94 80 GLN A O 1
ATOM 634 N N . LEU A 1 81 ? 5.428 5.582 -2.030 1.00 69.75 81 LEU A N 1
ATOM 635 C CA . LEU A 1 81 ? 5.310 4.657 -3.164 1.00 69.75 81 LEU A CA 1
ATOM 636 C C . LEU A 1 81 ? 4.856 5.372 -4.447 1.00 69.75 81 LEU A C 1
ATOM 638 O O . LEU A 1 81 ? 5.346 5.080 -5.535 1.00 69.75 81 LEU A O 1
ATOM 642 N N . HIS A 1 82 ? 3.939 6.338 -4.335 1.00 58.97 82 HIS A N 1
ATOM 643 C CA . HIS A 1 82 ? 3.550 7.177 -5.469 1.00 58.97 82 HIS A CA 1
ATOM 644 C C . HIS A 1 82 ? 4.635 8.197 -5.851 1.00 58.97 82 HIS A C 1
ATOM 646 O O . HIS A 1 82 ? 4.744 8.536 -7.028 1.00 58.97 82 HIS A O 1
ATOM 652 N N . ALA A 1 83 ? 5.445 8.669 -4.897 1.00 55.22 83 ALA A N 1
ATOM 653 C CA . ALA A 1 83 ? 6.570 9.567 -5.157 1.00 55.22 83 ALA A CA 1
ATOM 654 C C . ALA A 1 83 ? 7.756 8.845 -5.823 1.00 55.22 83 ALA A C 1
ATOM 656 O O . ALA A 1 83 ? 8.375 9.423 -6.708 1.00 55.22 83 ALA A O 1
ATOM 657 N N . GLU A 1 84 ? 8.011 7.570 -5.510 1.00 53.41 84 GLU A N 1
ATOM 658 C CA . GLU A 1 84 ? 8.902 6.698 -6.299 1.00 53.41 84 GLU A CA 1
ATOM 659 C C . GLU A 1 84 ? 8.300 6.339 -7.674 1.00 53.41 84 GLU A C 1
ATOM 661 O O . GLU A 1 84 ? 9.011 5.919 -8.584 1.00 53.41 84 GLU A O 1
ATOM 666 N N . GLY A 1 85 ? 7.004 6.598 -7.881 1.00 52.59 85 GLY A N 1
ATOM 667 C CA . GLY A 1 85 ? 6.360 6.656 -9.199 1.00 52.59 85 GLY A CA 1
ATOM 668 C C . GLY A 1 85 ? 6.692 7.914 -10.020 1.00 52.59 85 GLY A C 1
ATOM 669 O O . GLY A 1 85 ? 6.149 8.097 -11.110 1.00 52.59 85 GLY A O 1
ATOM 670 N N . SER A 1 86 ? 7.572 8.785 -9.520 1.00 56.16 86 SER A N 1
ATOM 671 C CA . SER A 1 86 ? 8.129 9.956 -10.203 1.00 56.16 86 SER A CA 1
ATOM 672 C C . SER A 1 86 ? 9.658 9.799 -10.242 1.00 56.16 86 SER A C 1
ATOM 674 O O . SER A 1 86 ? 10.315 9.952 -9.222 1.00 56.16 86 SER A O 1
ATOM 676 N N . ALA A 1 87 ? 10.323 9.514 -11.355 1.00 61.66 87 ALA A N 1
ATOM 677 C CA . ALA A 1 87 ? 9.945 9.604 -12.752 1.00 61.66 87 ALA A CA 1
ATOM 678 C C . ALA A 1 87 ? 10.452 8.354 -13.474 1.00 61.66 87 ALA A C 1
ATOM 680 O O . ALA A 1 87 ? 11.559 7.890 -13.210 1.00 61.66 87 ALA A O 1
ATOM 681 N N . PHE A 1 88 ? 9.661 7.827 -14.409 1.00 70.94 88 PHE A N 1
ATOM 682 C CA . PHE A 1 88 ? 10.194 6.924 -15.423 1.00 70.94 88 PHE A CA 1
ATOM 683 C C . PHE A 1 88 ? 11.408 7.607 -16.056 1.00 70.94 88 PHE A C 1
ATOM 685 O O . PHE A 1 88 ? 11.233 8.612 -16.741 1.00 70.94 88 PHE A O 1
ATOM 692 N N . ASP A 1 89 ? 12.613 7.106 -15.781 1.00 77.50 89 ASP A N 1
ATOM 693 C CA . ASP A 1 89 ? 13.820 7.564 -16.454 1.00 77.50 89 ASP A CA 1
ATOM 694 C C . ASP A 1 89 ? 13.922 6.810 -17.783 1.00 77.50 89 ASP A C 1
ATOM 696 O O . ASP A 1 89 ? 14.251 5.615 -17.789 1.00 77.50 89 ASP A O 1
ATOM 700 N N . PRO A 1 90 ? 13.640 7.471 -18.922 1.00 83.25 90 PRO A N 1
ATOM 701 C CA . PRO A 1 90 ? 13.718 6.819 -20.220 1.00 83.25 90 PRO A CA 1
ATOM 702 C C . PRO A 1 90 ? 15.137 6.324 -20.514 1.00 83.25 90 PRO A C 1
ATOM 704 O O . PRO A 1 90 ? 15.296 5.358 -21.258 1.00 83.25 90 PRO A O 1
ATOM 707 N N . SER A 1 91 ? 16.150 6.965 -19.924 1.00 83.50 91 SER A N 1
ATOM 708 C CA . SER A 1 91 ? 17.564 6.676 -20.162 1.00 83.50 91 SER A CA 1
ATOM 709 C C . SER A 1 91 ? 17.975 5.386 -19.458 1.00 83.50 91 SER A C 1
ATOM 711 O O . SER A 1 91 ? 18.395 4.446 -20.128 1.00 83.50 91 SER A O 1
ATOM 713 N N . ALA A 1 92 ? 17.763 5.278 -18.139 1.00 84.62 92 ALA A N 1
ATOM 714 C CA . ALA A 1 92 ? 18.008 4.031 -17.411 1.00 84.62 92 ALA A CA 1
ATOM 715 C C . ALA A 1 92 ? 17.168 2.867 -17.958 1.00 84.62 92 ALA A C 1
ATOM 717 O O . ALA A 1 92 ? 17.651 1.739 -18.051 1.00 84.62 92 ALA A O 1
ATOM 718 N N . PHE A 1 93 ? 15.920 3.124 -18.368 1.00 85.62 93 PHE A N 1
ATOM 719 C CA . PHE A 1 93 ? 15.103 2.102 -19.019 1.00 85.62 93 PHE A CA 1
ATOM 720 C C . PHE A 1 93 ? 15.714 1.625 -20.343 1.00 85.62 93 PHE A C 1
ATOM 722 O O . PHE A 1 93 ? 15.757 0.419 -20.581 1.00 85.62 93 PHE A O 1
ATOM 729 N N . ALA A 1 94 ? 16.194 2.540 -21.192 1.00 88.44 94 ALA A N 1
ATOM 730 C CA . ALA A 1 94 ? 16.833 2.189 -22.457 1.00 88.44 94 ALA A CA 1
ATOM 731 C C . ALA A 1 94 ? 18.109 1.362 -22.242 1.00 88.44 94 ALA A C 1
ATOM 733 O O . ALA A 1 94 ? 18.272 0.344 -22.906 1.00 88.44 94 ALA A O 1
ATOM 734 N N . GLU A 1 95 ? 18.961 1.728 -21.281 1.00 86.62 95 GLU A N 1
ATOM 735 C CA . GLU A 1 95 ? 20.175 0.963 -20.957 1.00 86.62 95 GLU A CA 1
ATOM 736 C C . GLU A 1 95 ? 19.846 -0.453 -20.461 1.00 86.62 95 GLU A C 1
ATOM 738 O O . GLU A 1 95 ? 20.381 -1.439 -20.972 1.00 86.62 95 GLU A O 1
ATOM 743 N N . HIS A 1 96 ? 18.890 -0.593 -19.535 1.00 85.56 96 HIS A N 1
ATOM 744 C CA . HIS A 1 96 ? 18.438 -1.911 -19.079 1.00 85.56 96 HIS A CA 1
ATOM 745 C C . HIS A 1 96 ? 17.793 -2.732 -20.202 1.00 85.56 96 HIS A C 1
ATOM 747 O O . HIS A 1 96 ? 17.963 -3.951 -20.256 1.00 85.56 96 HIS A O 1
ATOM 753 N N . LEU A 1 97 ? 17.057 -2.083 -21.110 1.00 88.88 97 LEU A N 1
ATOM 754 C CA . LEU A 1 97 ? 16.457 -2.738 -22.268 1.00 88.88 97 LEU A CA 1
ATOM 755 C C . LEU A 1 97 ? 17.533 -3.238 -23.238 1.00 88.88 97 LEU A C 1
ATOM 757 O O . LEU A 1 97 ? 17.435 -4.367 -23.711 1.00 88.88 97 LEU A O 1
ATOM 761 N N . LEU A 1 98 ? 18.559 -2.430 -23.514 1.00 86.62 98 LEU A N 1
ATOM 762 C CA . LEU A 1 98 ? 19.694 -2.800 -24.362 1.00 86.62 98 LEU A CA 1
ATOM 763 C C . LEU A 1 98 ? 20.477 -3.972 -23.759 1.00 86.62 98 LEU A C 1
ATOM 765 O O . LEU A 1 98 ? 20.716 -4.955 -24.461 1.00 86.62 98 LEU A O 1
ATOM 769 N N . SER A 1 99 ? 20.766 -3.933 -22.455 1.00 85.12 99 SER A N 1
ATOM 770 C CA . SER A 1 99 ? 21.402 -5.052 -21.746 1.00 85.12 99 SER A CA 1
ATOM 771 C C . SER A 1 99 ? 20.541 -6.322 -21.795 1.00 85.12 99 SER A C 1
ATOM 773 O O . SER A 1 99 ? 21.023 -7.389 -22.171 1.00 85.12 99 SER A O 1
ATOM 775 N N . PHE A 1 100 ? 19.229 -6.221 -21.546 1.00 85.44 100 PHE A N 1
ATOM 776 C CA . PHE A 1 100 ? 18.303 -7.355 -21.682 1.00 85.44 100 PHE A CA 1
ATOM 777 C C . PHE A 1 100 ? 18.259 -7.925 -23.112 1.00 85.44 100 PHE A C 1
ATOM 779 O O . PHE A 1 100 ? 18.099 -9.133 -23.311 1.00 85.44 100 PHE A O 1
ATOM 786 N N . MET A 1 101 ? 18.411 -7.065 -24.121 1.00 86.56 101 MET A N 1
ATOM 787 C CA . MET A 1 101 ? 18.490 -7.445 -25.531 1.00 86.56 101 MET A CA 1
ATOM 788 C C . MET A 1 101 ? 19.837 -8.067 -25.930 1.00 86.56 101 MET A C 1
ATOM 790 O O . MET A 1 101 ? 19.961 -8.509 -27.074 1.00 86.56 101 MET A O 1
ATOM 794 N N . GLY A 1 102 ? 20.791 -8.168 -24.998 1.00 77.25 102 GLY A N 1
ATOM 795 C CA . GLY A 1 102 ? 22.104 -8.783 -25.192 1.00 77.25 102 GLY A CA 1
ATOM 796 C C . GLY A 1 102 ? 23.197 -7.805 -25.615 1.00 77.25 102 GLY A C 1
ATOM 797 O O . GLY A 1 102 ? 24.250 -8.247 -26.057 1.00 77.25 102 GLY A O 1
ATOM 798 N N . LEU A 1 103 ? 22.960 -6.494 -25.513 1.00 73.31 103 LEU A N 1
ATOM 799 C CA . LEU A 1 103 ? 23.952 -5.470 -25.828 1.00 73.31 103 LEU A CA 1
ATOM 800 C C . LEU A 1 103 ? 24.685 -5.051 -24.544 1.00 73.31 103 LEU A C 1
ATOM 802 O O . LEU A 1 103 ? 24.355 -4.036 -23.929 1.00 73.31 103 LEU A O 1
ATOM 806 N N . ASN A 1 104 ? 25.673 -5.840 -24.123 1.00 62.03 104 ASN A N 1
ATOM 807 C CA . ASN A 1 104 ? 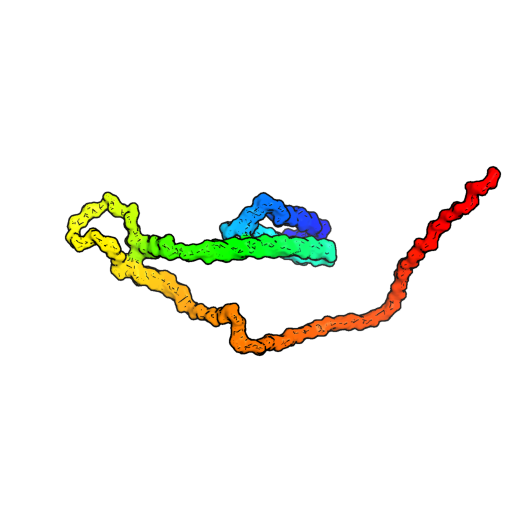26.558 -5.473 -23.017 1.00 62.03 104 ASN A CA 1
ATOM 808 C C . ASN A 1 104 ? 27.715 -4.626 -23.561 1.00 62.03 104 ASN A C 1
ATOM 810 O O . ASN A 1 104 ? 28.732 -5.145 -23.994 1.00 62.03 104 ASN A O 1
ATOM 814 N N . ARG A 1 105 ? 27.587 -3.293 -23.521 1.00 58.75 105 ARG A N 1
ATOM 815 C CA . ARG A 1 105 ? 28.659 -2.368 -23.957 1.00 58.75 105 ARG A CA 1
ATOM 816 C C . ARG A 1 105 ? 29.916 -2.387 -23.062 1.00 58.75 105 ARG A C 1
ATOM 818 O O . ARG A 1 105 ? 30.811 -1.588 -23.307 1.00 58.75 105 ARG A O 1
ATOM 825 N N . LEU A 1 106 ? 29.954 -3.212 -22.012 1.00 53.66 106 LEU A N 1
ATOM 826 C CA . LEU A 1 106 ? 30.956 -3.166 -20.939 1.00 53.66 106 LEU A CA 1
ATOM 827 C C . LEU A 1 106 ? 31.781 -4.456 -20.765 1.00 53.66 106 LEU A C 1
ATOM 829 O O . LEU A 1 106 ? 32.574 -4.495 -19.832 1.00 53.66 106 LEU A O 1
ATOM 833 N N . GLU A 1 107 ? 31.620 -5.487 -21.605 1.00 50.97 107 GLU A N 1
ATOM 834 C CA . GLU A 1 107 ? 32.348 -6.765 -21.421 1.00 50.97 107 GLU A CA 1
ATOM 835 C C . GLU A 1 107 ? 33.341 -7.146 -22.530 1.00 50.97 107 GLU A C 1
ATOM 837 O O . GLU A 1 107 ? 34.174 -8.011 -22.287 1.00 50.97 107 GLU A O 1
ATOM 842 N N . ASP A 1 108 ? 33.376 -6.463 -23.674 1.00 50.03 108 ASP A N 1
ATOM 843 C CA . ASP A 1 108 ? 34.304 -6.836 -24.753 1.00 50.03 108 ASP A CA 1
ATOM 844 C C . ASP A 1 108 ? 35.580 -5.974 -24.723 1.00 50.03 108 ASP A C 1
ATOM 846 O O . ASP A 1 108 ? 35.804 -5.137 -25.600 1.00 50.03 108 ASP A O 1
ATOM 850 N N . GLU A 1 109 ? 36.411 -6.151 -23.690 1.00 48.84 109 GLU A N 1
ATOM 851 C CA . GLU A 1 109 ? 37.838 -5.782 -23.767 1.00 48.84 109 GLU A CA 1
ATOM 852 C C . GLU A 1 109 ? 38.739 -6.955 -24.179 1.00 48.84 109 GLU A C 1
ATOM 854 O O . GLU A 1 109 ? 39.872 -6.705 -24.569 1.00 48.84 109 GLU A O 1
ATOM 859 N N . ASP A 1 110 ? 38.250 -8.197 -24.230 1.00 46.28 110 ASP A N 1
ATOM 860 C CA . ASP A 1 110 ? 39.081 -9.346 -24.602 1.00 46.28 110 ASP A CA 1
ATOM 861 C C . ASP A 1 110 ? 38.277 -10.385 -25.396 1.00 46.28 110 ASP A C 1
ATOM 863 O O . ASP A 1 110 ? 37.726 -11.305 -24.810 1.00 46.28 110 ASP A O 1
ATOM 867 N N . GLU A 1 111 ? 38.219 -10.258 -26.724 1.00 41.75 111 GLU A N 1
ATOM 868 C CA . GLU A 1 111 ? 38.173 -11.404 -27.651 1.00 41.75 111 GLU A CA 1
ATOM 869 C C . GLU A 1 111 ? 38.389 -10.899 -29.092 1.00 41.75 111 GLU A C 1
ATOM 871 O O . GLU A 1 111 ? 37.478 -10.493 -29.814 1.00 41.75 111 GLU A O 1
ATOM 876 N N . GLU A 1 112 ? 39.659 -10.882 -29.508 1.00 46.31 112 GLU A N 1
ATOM 877 C CA . GLU A 1 112 ? 40.040 -10.809 -30.917 1.00 46.31 112 GLU A CA 1
ATOM 878 C C . GLU A 1 112 ? 39.547 -12.080 -31.634 1.00 46.31 112 GLU A C 1
ATOM 880 O O . GLU A 1 112 ? 40.206 -13.117 -31.581 1.00 46.31 112 GLU A O 1
ATOM 885 N N . GLU A 1 113 ? 38.423 -12.005 -32.355 1.00 41.47 113 GLU A N 1
ATOM 886 C CA . GLU A 1 113 ? 38.153 -12.925 -33.466 1.00 41.47 113 GLU A CA 1
ATOM 887 C C . GLU A 1 113 ? 38.070 -12.177 -34.805 1.00 41.47 113 GLU A C 1
ATOM 889 O O . GLU A 1 113 ? 37.216 -11.335 -35.091 1.00 41.47 113 GLU A O 1
ATOM 894 N N . GLU A 1 114 ? 39.059 -12.506 -35.628 1.00 44.78 114 GLU A N 1
ATOM 895 C CA . GLU A 1 114 ? 39.342 -12.046 -36.975 1.00 44.78 114 GLU A CA 1
ATOM 896 C C . GLU A 1 114 ? 38.207 -12.447 -37.940 1.00 44.78 114 GLU A C 1
ATOM 898 O O . GLU A 1 114 ? 38.090 -13.600 -38.349 1.00 44.78 114 GLU A O 1
ATOM 903 N N . GLY A 1 115 ? 37.344 -11.494 -38.320 1.00 36.25 115 GLY A N 1
ATOM 904 C CA . GLY A 1 115 ? 36.181 -11.840 -39.145 1.00 36.25 115 GLY A CA 1
ATOM 905 C C . GLY A 1 115 ? 35.315 -10.693 -39.663 1.00 36.25 115 GLY A C 1
ATOM 906 O O . GLY A 1 115 ? 34.099 -10.770 -39.587 1.00 36.25 115 GLY A O 1
ATOM 907 N N . GLY A 1 116 ? 35.918 -9.645 -40.232 1.00 36.25 116 GLY A N 1
ATOM 908 C CA . GLY A 1 116 ? 35.282 -8.830 -41.279 1.00 36.25 116 GLY A CA 1
ATOM 909 C C . GLY A 1 116 ? 34.020 -8.022 -40.924 1.00 36.25 116 GLY A C 1
ATOM 910 O O . GLY A 1 116 ? 32.908 -8.397 -41.274 1.00 36.25 116 GLY A O 1
ATOM 911 N N . GLY A 1 117 ? 34.228 -6.796 -40.434 1.00 39.16 117 GLY A N 1
ATOM 912 C CA . GLY A 1 117 ? 33.475 -5.627 -40.907 1.00 39.16 117 GLY A CA 1
ATOM 913 C C . GLY A 1 117 ? 32.064 -5.394 -40.359 1.00 39.16 117 GLY A C 1
ATOM 914 O O . GLY A 1 117 ? 31.116 -5.397 -41.134 1.00 39.16 117 GLY A O 1
ATOM 915 N N . ALA A 1 118 ? 31.944 -5.036 -39.077 1.00 40.84 118 ALA A N 1
ATOM 916 C CA . ALA A 1 118 ? 30.978 -4.038 -38.590 1.00 40.84 118 ALA A CA 1
ATOM 917 C C . ALA A 1 118 ? 31.258 -3.704 -37.113 1.00 40.84 118 ALA A C 1
ATOM 919 O O . ALA A 1 118 ? 30.525 -4.109 -36.217 1.00 40.84 118 ALA A O 1
ATOM 920 N N . SER A 1 119 ? 32.310 -2.923 -36.851 1.00 47.94 119 SER A N 1
ATOM 921 C CA . SER A 1 119 ? 32.480 -2.229 -35.566 1.00 47.94 119 SER A CA 1
ATOM 922 C C . SER A 1 119 ? 31.392 -1.156 -35.426 1.00 47.94 119 SER A C 1
ATOM 924 O O . SER A 1 119 ? 31.622 0.022 -35.702 1.00 47.94 119 SER A O 1
ATOM 926 N N . GLY A 1 120 ? 30.177 -1.567 -35.068 1.00 47.31 120 GLY A N 1
ATOM 927 C CA . GLY A 1 120 ? 29.035 -0.668 -34.995 1.00 47.31 120 GLY A CA 1
ATOM 928 C C . GLY A 1 120 ? 27.818 -1.285 -34.330 1.00 47.31 120 GLY A C 1
ATOM 929 O O . GLY A 1 120 ? 26.819 -1.445 -35.003 1.00 47.31 120 GLY A O 1
ATOM 930 N N . GLY A 1 121 ? 27.891 -1.609 -33.036 1.00 57.06 121 GLY A N 1
ATOM 931 C CA . GLY A 1 121 ? 26.753 -1.595 -32.098 1.00 57.06 121 GLY A CA 1
ATOM 932 C C . GLY A 1 121 ? 25.382 -2.081 -32.594 1.00 57.06 121 GLY A C 1
ATOM 933 O O . GLY A 1 121 ? 24.373 -1.460 -32.261 1.00 57.06 121 GLY A O 1
ATOM 934 N N . TYR A 1 122 ? 25.320 -3.146 -33.394 1.00 64.69 122 TYR A N 1
ATOM 935 C CA . TYR A 1 122 ? 24.053 -3.704 -33.854 1.00 64.69 122 TYR A CA 1
ATOM 936 C C . TYR A 1 122 ? 23.523 -4.700 -32.825 1.00 64.69 122 TYR A C 1
ATOM 938 O O . TYR A 1 122 ? 24.255 -5.545 -32.317 1.00 64.69 122 TYR A O 1
ATOM 946 N N . LEU A 1 123 ? 22.230 -4.588 -32.524 1.00 73.75 123 LEU A N 1
ATOM 947 C CA . LEU A 1 123 ? 21.522 -5.541 -31.677 1.00 73.75 123 LEU A CA 1
ATOM 948 C C . LEU A 1 123 ? 21.504 -6.936 -32.329 1.00 73.75 123 LEU A C 1
ATOM 950 O O . LEU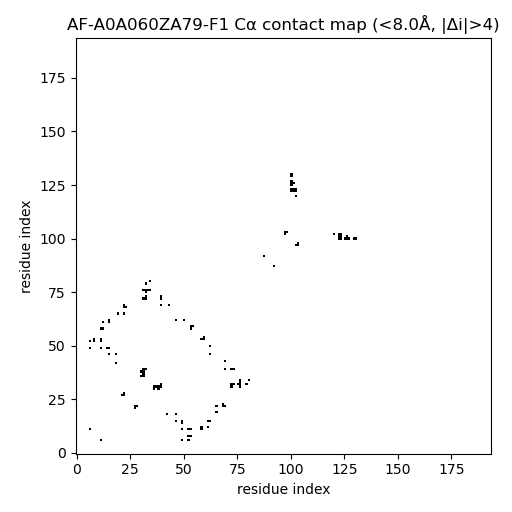 A 1 123 ? 21.307 -7.022 -33.546 1.00 73.75 123 LEU A O 1
ATOM 954 N N . PRO A 1 124 ? 21.639 -8.019 -31.542 1.00 80.06 124 PRO A N 1
ATOM 955 C CA . PRO A 1 124 ? 21.374 -9.375 -32.009 1.00 80.06 124 PRO A CA 1
ATOM 956 C C . PRO A 1 124 ? 20.028 -9.500 -32.748 1.00 80.06 124 PRO A C 1
ATOM 958 O O . PRO A 1 124 ? 19.038 -8.839 -32.426 1.00 80.06 124 PRO A O 1
ATOM 961 N N . GLN A 1 125 ? 19.953 -10.384 -33.746 1.00 81.62 125 GLN A N 1
ATOM 962 C CA . GLN A 1 125 ? 18.753 -10.537 -34.584 1.00 81.62 125 GLN A CA 1
ATOM 963 C C . GLN A 1 125 ? 17.500 -10.958 -33.781 1.00 81.62 125 GLN A C 1
ATOM 965 O O . GLN A 1 125 ? 16.371 -10.681 -34.192 1.00 81.62 125 GLN A O 1
ATOM 970 N N . ASP A 1 126 ? 17.683 -11.601 -32.625 1.00 86.00 126 ASP A N 1
ATOM 971 C CA . ASP A 1 126 ? 16.621 -12.085 -31.740 1.00 86.00 126 ASP A CA 1
ATOM 972 C C . ASP A 1 126 ? 16.236 -11.098 -30.616 1.00 86.00 126 ASP A C 1
ATOM 974 O O . ASP A 1 126 ? 15.303 -11.372 -29.853 1.00 86.00 126 ASP A O 1
ATOM 978 N N . SER A 1 127 ? 16.876 -9.924 -30.526 1.00 87.56 127 SER A N 1
ATOM 979 C CA . SER A 1 127 ? 16.660 -8.943 -29.450 1.00 87.56 127 SER A CA 1
ATOM 980 C C . SER A 1 127 ? 15.187 -8.556 -29.267 1.00 87.56 127 SER A C 1
ATOM 982 O O . SER A 1 127 ? 14.638 -8.654 -28.166 1.00 87.56 127 SER A O 1
ATOM 984 N N . TRP A 1 128 ? 14.495 -8.194 -30.351 1.00 88.00 128 TRP A N 1
ATOM 985 C CA . TRP A 1 128 ? 13.074 -7.826 -30.290 1.00 88.00 128 TRP A CA 1
ATOM 986 C C . TRP A 1 128 ? 12.159 -9.012 -29.965 1.00 88.00 128 TRP A C 1
ATOM 988 O O . TRP A 1 128 ? 11.124 -8.829 -29.321 1.00 88.00 128 TRP A O 1
ATOM 998 N N . GLN A 1 129 ? 12.538 -10.236 -30.349 1.00 89.62 129 GLN A N 1
ATOM 999 C CA . GLN A 1 129 ? 11.772 -11.441 -30.014 1.00 89.62 129 GLN A CA 1
ATOM 1000 C C . GLN A 1 129 ? 11.823 -11.733 -28.508 1.00 89.62 129 GLN A C 1
ATOM 1002 O O . GLN A 1 129 ? 10.802 -12.089 -27.917 1.00 89.62 129 GLN A O 1
ATOM 1007 N N . ARG A 1 130 ? 12.971 -11.513 -27.852 1.00 87.69 130 ARG A N 1
ATOM 1008 C CA . ARG A 1 130 ? 13.111 -11.641 -26.387 1.00 87.69 130 ARG A CA 1
ATOM 1009 C C . ARG A 1 130 ? 12.206 -10.660 -25.645 1.00 87.69 130 ARG A C 1
ATOM 1011 O O . ARG A 1 130 ? 11.488 -11.057 -24.722 1.00 87.69 130 ARG A O 1
ATOM 1018 N N . VAL A 1 131 ? 12.186 -9.400 -26.084 1.00 89.56 131 VAL A N 1
ATOM 1019 C CA . VAL A 1 131 ? 11.301 -8.364 -25.527 1.00 89.56 131 VAL A CA 1
ATOM 1020 C C . VAL A 1 131 ? 9.835 -8.747 -25.725 1.00 89.56 131 VAL A C 1
ATOM 1022 O O . VAL A 1 131 ? 9.061 -8.715 -24.768 1.00 89.56 131 VAL A O 1
ATOM 1025 N N . ALA A 1 132 ? 9.459 -9.191 -26.927 1.00 86.88 132 ALA A N 1
ATOM 1026 C CA . ALA A 1 132 ? 8.099 -9.629 -27.228 1.00 86.88 132 ALA A CA 1
ATOM 1027 C C . ALA A 1 132 ? 7.650 -10.797 -26.332 1.00 86.88 132 ALA A C 1
ATOM 1029 O O . ALA A 1 132 ? 6.575 -10.731 -25.735 1.00 86.88 132 ALA A O 1
ATOM 1030 N N . ASN A 1 133 ? 8.491 -11.822 -26.153 1.00 89.00 133 ASN A N 1
ATOM 1031 C CA . ASN A 1 133 ? 8.206 -12.962 -25.273 1.00 89.00 133 ASN A CA 1
ATOM 1032 C C . ASN A 1 133 ? 7.987 -12.529 -23.815 1.00 89.00 133 ASN A C 1
ATOM 1034 O O . ASN A 1 133 ? 7.100 -13.042 -23.125 1.00 89.00 133 ASN A O 1
ATOM 1038 N N . ARG A 1 134 ? 8.767 -11.553 -23.336 1.00 86.19 134 ARG A N 1
ATOM 1039 C CA . ARG A 1 134 ? 8.625 -11.017 -21.978 1.00 86.19 134 ARG A CA 1
ATOM 1040 C C . ARG A 1 134 ? 7.375 -10.150 -21.821 1.00 86.19 134 ARG A C 1
ATOM 1042 O O . ARG A 1 134 ? 6.716 -10.236 -20.780 1.00 86.19 134 ARG A O 1
ATOM 1049 N N . ALA A 1 135 ? 7.053 -9.345 -22.831 1.00 86.81 135 ALA A N 1
ATOM 1050 C CA . ALA A 1 135 ? 5.912 -8.434 -22.841 1.00 86.81 135 ALA A CA 1
ATOM 1051 C C . ALA A 1 135 ? 4.573 -9.153 -23.073 1.00 86.81 135 ALA A C 1
ATOM 1053 O O . ALA A 1 135 ? 3.543 -8.698 -22.579 1.00 86.81 135 ALA A O 1
ATOM 1054 N N . GLN A 1 136 ? 4.567 -10.315 -23.736 1.00 86.62 136 GLN A N 1
ATOM 1055 C CA . GLN A 1 136 ? 3.361 -11.112 -23.999 1.00 86.62 136 GLN A CA 1
ATOM 1056 C C . GLN A 1 136 ? 2.542 -11.395 -22.729 1.00 86.62 136 GLN A C 1
ATOM 1058 O O . GLN A 1 136 ? 1.312 -11.423 -22.771 1.00 86.62 136 GLN A O 1
ATOM 1063 N N . ARG A 1 137 ? 3.206 -11.562 -21.578 1.00 79.94 137 ARG A N 1
ATOM 1064 C CA . ARG A 1 137 ? 2.548 -11.778 -20.278 1.00 79.94 137 ARG A CA 1
ATOM 1065 C C . ARG A 1 137 ? 1.712 -10.576 -19.829 1.00 79.94 137 ARG A C 1
ATOM 1067 O O . ARG A 1 137 ? 0.694 -10.775 -19.178 1.00 79.94 137 ARG A O 1
ATOM 1074 N N . CYS A 1 138 ? 2.110 -9.365 -20.212 1.00 71.88 138 CYS A N 1
ATOM 1075 C CA . CYS A 1 138 ? 1.419 -8.120 -19.881 1.00 71.88 138 CYS A CA 1
ATOM 1076 C C . CYS A 1 138 ? 0.204 -7.864 -20.790 1.00 71.88 138 CYS A C 1
ATOM 1078 O O . CYS A 1 138 ? -0.733 -7.195 -20.374 1.00 71.88 138 CYS A O 1
ATOM 1080 N N . PHE A 1 139 ? 0.188 -8.427 -22.005 1.00 70.62 139 PHE A N 1
ATOM 1081 C CA . PHE A 1 139 ? -0.908 -8.270 -22.974 1.00 70.62 139 PHE A CA 1
ATOM 1082 C C . PHE A 1 139 ? -2.011 -9.331 -22.861 1.00 70.62 139 PHE A C 1
ATOM 1084 O O . PHE A 1 139 ? -3.019 -9.247 -23.558 1.00 70.62 139 PHE A O 1
ATOM 1091 N N . ARG A 1 140 ? -1.849 -10.341 -21.994 1.00 65.25 140 ARG A N 1
ATOM 1092 C CA . ARG A 1 140 ? -2.878 -11.374 -21.766 1.00 65.25 140 ARG A CA 1
ATOM 1093 C C . ARG A 1 140 ? -4.145 -10.841 -21.102 1.00 65.25 140 ARG A C 1
ATOM 1095 O O . ARG A 1 140 ? -5.191 -11.474 -21.203 1.00 65.25 140 ARG A O 1
ATOM 1102 N N . THR A 1 141 ? -4.050 -9.678 -20.474 1.00 64.00 141 THR A N 1
ATOM 1103 C CA . THR A 1 141 ? -5.175 -8.978 -19.870 1.00 64.00 141 THR A CA 1
ATOM 1104 C C . THR A 1 141 ? -5.329 -7.667 -20.618 1.00 64.00 141 THR A C 1
ATOM 1106 O O . THR A 1 141 ? -4.428 -6.832 -20.579 1.00 64.00 141 THR A O 1
ATOM 1109 N N . ALA A 1 142 ? -6.449 -7.472 -21.317 1.00 65.62 142 ALA A N 1
ATOM 1110 C CA . ALA A 1 142 ? -6.763 -6.151 -21.840 1.00 65.62 142 ALA A CA 1
ATOM 1111 C C . ALA A 1 142 ? -6.840 -5.189 -20.641 1.00 65.62 142 ALA A C 1
ATOM 1113 O O . ALA A 1 142 ? -7.604 -5.471 -19.710 1.00 65.62 142 ALA A O 1
ATOM 1114 N N . PRO A 1 143 ? -6.054 -4.097 -20.607 1.00 61.09 143 PRO A N 1
ATOM 1115 C CA . PRO A 1 143 ? -6.194 -3.114 -19.550 1.00 61.09 143 PRO A CA 1
ATOM 1116 C C . PRO A 1 143 ? -7.630 -2.597 -19.598 1.00 61.09 143 PRO A C 1
ATOM 1118 O O . PRO A 1 143 ? -8.080 -2.056 -20.610 1.00 61.09 143 PRO A O 1
ATOM 1121 N N . SER A 1 144 ? -8.380 -2.815 -18.519 1.00 65.88 144 SER A N 1
ATOM 1122 C CA . SER A 1 144 ? -9.698 -2.209 -18.397 1.00 65.88 144 SER A CA 1
ATOM 1123 C C . SER A 1 144 ? -9.474 -0.718 -18.180 1.00 65.88 144 SER A C 1
ATOM 1125 O O . SER A 1 144 ? -9.047 -0.291 -17.107 1.00 65.88 144 SER A O 1
ATOM 1127 N N . PHE A 1 145 ? -9.715 0.086 -19.217 1.00 61.31 145 PHE A N 1
ATOM 1128 C CA . PHE A 1 145 ? -9.768 1.535 -19.074 1.00 61.31 145 PHE A CA 1
ATOM 1129 C C . PHE A 1 145 ? -10.942 1.877 -18.155 1.00 61.31 145 PHE A C 1
ATOM 1131 O O . PHE A 1 145 ? -12.080 2.032 -18.590 1.00 61.31 145 PHE A O 1
ATOM 1138 N N . HIS A 1 146 ? -10.660 1.980 -16.861 1.00 56.00 146 HIS A N 1
ATOM 1139 C CA . HIS A 1 146 ? -11.518 2.695 -15.939 1.00 56.00 146 HIS A CA 1
ATOM 1140 C C . HIS A 1 146 ? -11.246 4.170 -16.204 1.00 56.00 146 HIS A C 1
ATOM 1142 O O . HIS A 1 146 ? -10.160 4.674 -15.928 1.00 56.00 146 HIS A O 1
ATOM 1148 N N . TYR A 1 147 ? -12.195 4.849 -16.839 1.00 53.97 147 TYR A N 1
ATOM 1149 C CA . TYR A 1 147 ? -12.079 6.273 -17.109 1.00 53.97 147 TYR A CA 1
ATOM 1150 C C . TYR A 1 147 ? -11.938 7.029 -15.775 1.00 53.97 147 TYR A C 1
ATOM 1152 O O . TYR A 1 147 ? -12.876 7.106 -14.983 1.00 53.97 147 TYR A O 1
ATOM 1160 N N . MET A 1 148 ? -10.737 7.552 -15.510 1.00 61.88 148 MET A N 1
ATOM 1161 C CA . MET A 1 148 ? -10.370 8.146 -14.217 1.00 61.88 148 MET A CA 1
ATOM 1162 C C . MET A 1 148 ? -11.003 9.524 -13.959 1.00 61.88 148 MET A C 1
ATOM 1164 O O . MET A 1 148 ? -10.841 10.055 -12.866 1.00 61.88 148 MET A O 1
ATOM 1168 N N . MET A 1 149 ? -11.747 10.092 -14.918 1.00 58.53 149 MET A N 1
ATOM 1169 C CA . MET A 1 149 ? -12.499 11.345 -14.722 1.00 58.53 149 MET A CA 1
ATOM 1170 C C . MET A 1 149 ? -13.980 11.117 -14.375 1.00 58.53 149 MET A C 1
ATOM 1172 O O . MET A 1 149 ? -14.786 12.037 -14.478 1.00 58.53 149 MET A O 1
ATOM 1176 N N . GLY A 1 150 ? -14.339 9.909 -13.924 1.00 63.34 150 GLY A N 1
ATOM 1177 C CA . GLY A 1 150 ? -15.701 9.570 -13.498 1.00 63.34 150 GLY A CA 1
ATOM 1178 C C . GLY A 1 150 ? -16.648 9.293 -14.669 1.00 63.34 150 GLY A C 1
ATOM 1179 O O . GLY A 1 150 ? -16.405 9.695 -15.796 1.00 63.34 150 GLY A O 1
ATOM 1180 N N . SER A 1 151 ? -17.727 8.546 -14.447 1.00 60.06 151 SER A N 1
ATOM 1181 C CA . SER A 1 151 ? -18.650 8.171 -15.525 1.00 60.06 151 SER A CA 1
ATOM 1182 C C . SER A 1 151 ? -19.141 9.396 -16.317 1.00 60.06 151 SER A C 1
ATOM 1184 O O . SER A 1 151 ? -19.648 10.352 -15.741 1.00 60.06 151 SER A O 1
ATOM 1186 N N . PHE A 1 152 ? -19.068 9.348 -17.656 1.00 56.56 152 PHE A N 1
ATOM 1187 C CA . PHE A 1 152 ? -19.724 10.344 -18.527 1.00 56.56 152 PHE A CA 1
ATOM 1188 C C . PHE A 1 152 ? -21.244 10.403 -18.308 1.00 56.56 152 PHE A C 1
ATOM 1190 O O . PHE A 1 152 ? -21.899 11.384 -18.650 1.00 56.56 152 PHE A O 1
ATOM 1197 N N . LEU A 1 153 ? -21.805 9.341 -17.730 1.00 57.34 153 LEU 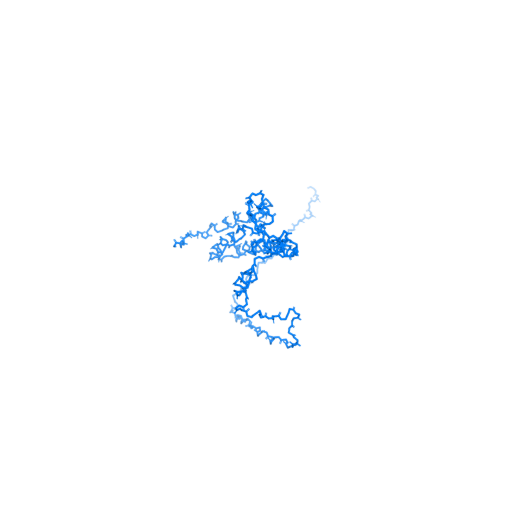A N 1
ATOM 1198 C CA . LEU A 1 153 ? -23.168 9.297 -17.239 1.00 57.34 153 LEU A CA 1
ATOM 1199 C C . LEU A 1 153 ? -23.156 9.735 -15.775 1.00 57.34 153 LEU A C 1
ATOM 1201 O O . LEU A 1 153 ? -22.798 8.967 -14.882 1.00 57.34 153 LEU A O 1
ATOM 1205 N N . ALA A 1 154 ? -23.561 10.981 -15.548 1.00 53.56 154 ALA A N 1
ATOM 1206 C CA . ALA A 1 154 ? -23.848 11.547 -14.236 1.00 53.56 154 ALA A CA 1
ATOM 1207 C C . ALA A 1 154 ? -25.150 10.980 -13.636 1.00 53.56 154 ALA A C 1
ATOM 1209 O O . ALA A 1 154 ? -25.906 11.704 -12.989 1.00 53.56 154 ALA A O 1
ATOM 1210 N N . GLU A 1 155 ? -25.456 9.700 -13.857 1.00 63.69 155 GLU A N 1
ATOM 1211 C CA . GLU A 1 155 ? -26.466 9.055 -13.031 1.00 63.69 155 GLU A CA 1
ATOM 1212 C C . GLU A 1 155 ? -25.819 8.770 -11.687 1.00 63.69 155 GLU A C 1
ATOM 1214 O O . GLU A 1 155 ? -24.978 7.882 -11.535 1.00 63.69 155 GLU A O 1
ATOM 1219 N N . LEU A 1 156 ? -26.190 9.608 -10.716 1.00 62.44 156 LEU A N 1
ATOM 1220 C CA . LEU A 1 156 ? -25.897 9.379 -9.315 1.00 62.44 156 LEU A CA 1
ATOM 1221 C C . LEU A 1 156 ? -26.231 7.914 -9.011 1.00 62.44 156 LEU A C 1
ATOM 1223 O O . LEU A 1 156 ? -27.357 7.494 -9.303 1.00 62.44 156 LEU A O 1
ATOM 1227 N N . PRO A 1 157 ? -25.299 7.131 -8.434 1.00 66.00 157 PRO A N 1
ATOM 1228 C CA . PRO A 1 157 ? -25.644 5.800 -7.970 1.00 66.00 157 PRO A CA 1
ATOM 1229 C C . PRO A 1 157 ? -26.894 5.933 -7.091 1.00 66.00 157 PRO A C 1
ATOM 1231 O O . PRO A 1 157 ? -26.944 6.863 -6.273 1.00 66.00 157 PRO A O 1
ATOM 1234 N N . PRO A 1 158 ? -27.916 5.074 -7.280 1.00 72.12 158 PRO A N 1
ATOM 1235 C CA . PRO A 1 158 ? -29.176 5.207 -6.569 1.00 72.12 158 PRO A CA 1
ATOM 1236 C C . PRO A 1 158 ? -28.877 5.355 -5.077 1.00 72.12 158 PRO A C 1
ATOM 1238 O O . PRO A 1 158 ? -28.016 4.626 -4.563 1.00 72.12 158 PRO A O 1
ATOM 1241 N N . PRO A 1 159 ? -29.506 6.331 -4.394 1.00 71.88 159 PRO A N 1
ATOM 1242 C CA . PRO A 1 159 ? -29.171 6.655 -3.019 1.00 71.88 159 PRO A CA 1
ATOM 1243 C C . PRO A 1 159 ? -29.230 5.367 -2.213 1.00 71.88 159 PRO A C 1
ATOM 1245 O O . PRO A 1 159 ? -30.278 4.720 -2.153 1.00 71.88 159 PRO A O 1
ATOM 1248 N N . ARG A 1 160 ? -28.080 4.961 -1.654 1.00 66.75 160 ARG A N 1
ATOM 1249 C CA . ARG A 1 160 ? -27.994 3.751 -0.834 1.00 66.75 160 ARG A CA 1
ATOM 1250 C C . ARG A 1 160 ? -29.108 3.851 0.190 1.00 66.75 160 ARG A C 1
ATOM 1252 O O . ARG A 1 160 ? -29.137 4.822 0.949 1.00 66.75 160 ARG A O 1
ATOM 1259 N N . GLN A 1 161 ? -30.036 2.895 0.157 1.00 68.31 161 GLN A N 1
ATOM 1260 C CA . GLN A 1 161 ? -31.166 2.864 1.070 1.00 68.31 161 GLN A CA 1
ATOM 1261 C C . GLN A 1 161 ? -30.584 2.926 2.477 1.00 68.31 161 GLN A C 1
ATOM 1263 O O . GLN A 1 161 ? -29.943 1.982 2.942 1.00 68.31 161 GLN A O 1
ATOM 1268 N N . ARG A 1 162 ? -30.719 4.090 3.119 1.00 63.00 162 ARG A N 1
ATOM 1269 C CA . ARG A 1 162 ? -30.321 4.275 4.505 1.00 63.00 162 ARG A CA 1
ATOM 1270 C C . ARG A 1 162 ? -31.126 3.238 5.262 1.00 63.00 162 ARG A C 1
ATOM 1272 O O . ARG A 1 162 ? -32.347 3.349 5.321 1.00 63.00 162 ARG A O 1
ATOM 1279 N N . VAL A 1 163 ? -30.462 2.201 5.762 1.00 65.69 163 VAL A N 1
ATOM 1280 C CA . VAL A 1 163 ? -31.113 1.236 6.639 1.00 65.69 163 VAL A CA 1
ATOM 1281 C C . VAL A 1 163 ? -31.574 2.053 7.838 1.00 65.69 163 VAL A C 1
ATOM 1283 O O . VAL A 1 163 ? -30.755 2.521 8.632 1.00 65.69 163 VAL A O 1
ATOM 1286 N N . GLU A 1 164 ? -32.878 2.329 7.890 1.00 64.44 164 GLU A N 1
ATOM 1287 C CA . GLU A 1 164 ? -33.544 2.970 9.014 1.00 64.44 164 GLU A CA 1
ATOM 1288 C C . GLU A 1 164 ? -33.188 2.122 10.231 1.00 64.44 164 GLU A C 1
ATOM 1290 O O . GLU A 1 164 ? -33.629 0.979 10.376 1.00 64.44 164 GLU A O 1
ATOM 1295 N N . ARG A 1 165 ? -32.285 2.638 11.066 1.00 62.12 165 ARG A N 1
ATOM 1296 C CA . ARG A 1 165 ? -31.864 1.954 12.280 1.00 62.12 165 ARG A CA 1
ATOM 1297 C C . ARG A 1 165 ? -33.128 1.831 13.118 1.00 62.12 165 ARG A C 1
ATOM 1299 O O . ARG A 1 165 ? -33.618 2.855 13.590 1.00 62.12 165 ARG A O 1
ATOM 1306 N N . GLN A 1 166 ? -33.679 0.618 13.233 1.00 62.75 166 GLN A N 1
ATOM 1307 C CA . GLN A 1 166 ? -34.916 0.387 13.973 1.00 62.75 166 GLN A CA 1
ATOM 1308 C C . GLN A 1 166 ? -34.777 1.056 15.338 1.00 62.75 166 GLN A C 1
ATOM 1310 O O . GLN A 1 166 ? -33.943 0.665 16.161 1.00 62.75 166 GLN A O 1
ATOM 1315 N N . ARG A 1 167 ? -35.541 2.134 15.549 1.00 63.62 167 ARG A N 1
ATOM 1316 C CA . ARG A 1 167 ? -35.609 2.790 16.847 1.00 63.62 167 ARG A CA 1
ATOM 1317 C C . ARG A 1 167 ? -36.108 1.736 17.819 1.00 63.62 167 ARG A C 1
ATOM 1319 O O . ARG A 1 167 ? -37.218 1.229 17.677 1.00 63.62 167 ARG A O 1
ATOM 1326 N N . LYS A 1 168 ? -35.252 1.387 18.778 1.00 62.59 168 LYS A N 1
ATOM 1327 C CA . LYS A 1 168 ? -35.591 0.504 19.890 1.00 62.59 168 LYS A CA 1
ATOM 1328 C C . LYS A 1 168 ? -36.878 1.050 20.514 1.00 62.59 168 LYS A C 1
ATOM 1330 O O . LYS A 1 168 ? -36.909 2.215 20.914 1.00 62.59 168 LYS A O 1
ATOM 1335 N N . VAL A 1 169 ? -37.936 0.239 20.519 1.00 59.03 169 VAL A N 1
ATOM 1336 C CA . VAL A 1 169 ? -39.217 0.566 21.161 1.00 59.03 169 VAL A CA 1
ATOM 1337 C C . VAL A 1 169 ? -38.920 1.067 22.579 1.00 59.03 169 VAL A C 1
ATOM 1339 O O . VAL A 1 169 ? -38.080 0.447 23.244 1.00 59.03 169 VAL A O 1
ATOM 1342 N N . PRO A 1 170 ? -39.539 2.165 23.056 1.00 55.53 170 PRO A N 1
ATOM 1343 C CA . PRO A 1 170 ? -39.331 2.629 24.419 1.00 55.53 170 PRO A CA 1
ATOM 1344 C C . PRO A 1 170 ? -39.776 1.524 25.379 1.00 55.53 170 PRO A C 1
ATOM 1346 O O . PRO A 1 170 ? -40.966 1.275 25.565 1.00 55.53 170 PRO A O 1
ATOM 1349 N N . GLY A 1 171 ? -38.809 0.801 25.942 1.00 55.72 171 GLY A N 1
ATOM 1350 C CA . GLY A 1 171 ? -39.058 -0.110 27.047 1.00 55.72 171 GLY A CA 1
ATOM 1351 C C . GLY A 1 171 ? -39.605 0.698 28.219 1.00 55.72 171 GLY A C 1
ATOM 1352 O O . GLY A 1 171 ? -39.118 1.801 28.468 1.00 55.72 171 GLY A O 1
ATOM 1353 N N . ARG A 1 172 ? -40.635 0.154 28.885 1.00 56.12 172 ARG A N 1
ATOM 1354 C CA . ARG A 1 172 ? -41.305 0.726 30.065 1.00 56.12 172 ARG A CA 1
ATOM 1355 C C . ARG A 1 172 ? -40.330 1.519 30.930 1.00 56.12 172 ARG A C 1
ATOM 1357 O O . ARG A 1 172 ? -39.300 0.984 31.333 1.00 56.12 172 ARG A O 1
ATOM 1364 N N . GLU A 1 173 ? -40.699 2.763 31.214 1.00 55.03 173 GLU A N 1
ATOM 1365 C CA . GLU A 1 173 ? -39.986 3.693 32.084 1.00 55.03 173 GLU A CA 1
ATOM 1366 C C . GLU A 1 173 ? -39.599 3.020 33.410 1.00 55.03 173 GLU A C 1
ATOM 1368 O O . GLU A 1 173 ? -40.374 2.956 34.364 1.00 55.03 173 GLU A O 1
ATOM 1373 N N . ALA A 1 174 ? -38.368 2.519 33.490 1.00 60.09 174 ALA A N 1
ATOM 1374 C CA . ALA A 1 174 ? -37.708 2.358 34.769 1.00 60.09 174 ALA A CA 1
ATOM 1375 C C . ALA A 1 174 ? -37.399 3.777 35.251 1.00 60.09 174 ALA A C 1
ATOM 1377 O O . ALA A 1 174 ? -36.671 4.511 34.579 1.00 60.09 174 ALA A O 1
ATOM 1378 N N . LYS A 1 175 ? -38.019 4.174 36.369 1.00 59.75 175 LYS A N 1
ATOM 1379 C CA . LYS A 1 175 ? -37.857 5.485 37.011 1.00 59.75 175 LYS A CA 1
ATOM 1380 C C . LYS A 1 175 ? -36.372 5.856 37.047 1.00 59.75 175 LYS A C 1
ATOM 1382 O O . LYS A 1 175 ? -35.615 5.311 37.846 1.00 59.75 175 LYS A O 1
ATOM 1387 N N . ARG A 1 176 ? -35.960 6.773 36.165 1.00 56.12 176 ARG A N 1
ATOM 1388 C CA . ARG A 1 176 ? -34.642 7.406 36.224 1.00 56.12 176 ARG A CA 1
ATOM 1389 C C . ARG A 1 176 ? -34.588 8.186 37.528 1.00 56.12 176 ARG A C 1
ATOM 1391 O O . ARG A 1 176 ? -35.250 9.210 37.665 1.00 56.12 176 ARG A O 1
ATOM 1398 N N . ILE A 1 177 ? -33.828 7.680 38.487 1.00 59.59 177 ILE A N 1
ATOM 1399 C CA . ILE A 1 177 ? -33.484 8.427 39.688 1.00 59.59 177 ILE A CA 1
ATOM 1400 C C . ILE A 1 177 ? -32.404 9.414 39.244 1.00 59.59 177 ILE A C 1
ATOM 1402 O O . ILE A 1 177 ? -31.271 9.023 38.969 1.00 59.59 177 ILE A O 1
ATOM 1406 N N . MET A 1 178 ? -32.790 10.671 39.051 1.00 62.50 178 MET A N 1
ATOM 1407 C CA . MET A 1 178 ? -31.844 11.746 38.765 1.00 62.50 178 MET A CA 1
ATOM 1408 C C . MET A 1 178 ? -31.063 12.046 40.052 1.00 62.50 178 MET A C 1
ATOM 1410 O O . MET A 1 178 ? -31.697 12.197 41.099 1.00 62.50 178 MET A O 1
ATOM 1414 N N . PRO A 1 179 ? -29.725 12.146 40.023 1.00 57.12 179 PRO A N 1
ATOM 1415 C CA . PRO A 1 179 ? -28.979 12.633 41.174 1.00 57.12 179 PRO A CA 1
ATOM 1416 C C . PRO A 1 179 ? -29.329 14.106 41.415 1.00 57.12 179 PRO A C 1
ATOM 1418 O O . PRO A 1 179 ? -29.129 14.950 40.540 1.00 57.12 179 PRO A O 1
ATOM 1421 N N . THR A 1 180 ? -29.877 14.416 42.588 1.00 66.25 180 THR A N 1
ATOM 1422 C CA . THR A 1 180 ? -30.169 15.792 43.004 1.00 66.25 180 THR A CA 1
ATOM 1423 C C . THR A 1 180 ? -28.861 16.527 43.280 1.00 66.25 180 THR A C 1
ATOM 1425 O O . THR A 1 180 ? -28.019 16.036 44.031 1.00 66.25 180 THR A O 1
ATOM 1428 N N . GLN A 1 181 ? -28.686 17.710 42.687 1.00 55.75 181 GLN A N 1
ATOM 1429 C CA . GLN A 1 181 ? -27.567 18.584 43.028 1.00 55.75 181 GLN A CA 1
ATOM 1430 C C . GLN A 1 181 ? -27.767 19.164 44.431 1.00 55.75 181 GLN A C 1
ATOM 1432 O O . GLN A 1 181 ? -28.830 19.699 44.745 1.00 55.75 181 GLN A O 1
ATOM 1437 N N . VAL A 1 182 ? -26.737 19.067 45.268 1.00 59.12 182 VAL A N 1
ATOM 1438 C CA . VAL A 1 182 ? -26.686 19.740 46.567 1.00 59.12 182 VAL A CA 1
ATOM 1439 C C . VAL A 1 182 ? -26.336 21.212 46.347 1.00 59.12 182 VAL A C 1
ATOM 1441 O O . VAL A 1 182 ? -25.203 21.553 46.023 1.00 59.12 182 VAL A O 1
ATOM 1444 N N . SER A 1 183 ? -27.323 22.097 46.487 1.00 49.12 183 SER A N 1
ATOM 1445 C CA . SER A 1 183 ? -27.112 23.545 46.494 1.00 49.12 183 SER A CA 1
ATOM 1446 C C . SER A 1 183 ? -27.118 24.068 47.929 1.00 49.12 183 SER A C 1
ATOM 1448 O O . SER A 1 183 ? -28.141 23.970 48.606 1.00 49.12 183 SER A O 1
ATOM 1450 N N . GLY A 1 184 ? -26.007 24.674 48.351 1.00 46.00 184 GLY A N 1
ATOM 1451 C CA . GLY A 1 184 ? -25.961 25.571 49.507 1.00 46.00 184 GLY A CA 1
ATOM 1452 C C . GLY A 1 184 ? -24.963 25.165 50.586 1.00 46.00 184 GLY A C 1
ATOM 1453 O O . GLY A 1 184 ? -25.341 24.572 51.590 1.00 46.00 184 GLY A O 1
ATOM 1454 N N . PHE A 1 185 ? -23.700 25.567 50.426 1.00 52.56 185 PHE A N 1
ATOM 1455 C CA . PHE A 1 185 ? -22.876 25.905 51.586 1.00 52.56 185 PHE A CA 1
ATOM 1456 C C . PHE A 1 185 ? -23.348 27.278 52.071 1.00 52.56 185 PHE A C 1
ATOM 1458 O O . PHE A 1 185 ? -22.983 28.300 51.491 1.00 52.56 185 PHE A O 1
ATOM 1465 N N . ASN A 1 186 ? -24.209 27.302 53.090 1.00 45.91 186 ASN A N 1
ATOM 1466 C CA . ASN A 1 186 ? -24.503 28.542 53.796 1.00 45.91 186 ASN A CA 1
ATOM 1467 C C . ASN A 1 186 ? -23.252 28.897 54.602 1.00 45.91 186 ASN A C 1
ATOM 1469 O O . ASN A 1 186 ? -22.881 28.191 55.537 1.00 45.91 186 ASN A O 1
ATOM 1473 N N . THR A 1 187 ? -22.551 29.936 54.160 1.00 50.81 187 THR A N 1
ATOM 1474 C CA . THR A 1 187 ? -21.473 30.551 54.930 1.00 50.81 187 THR A CA 1
ATOM 1475 C C . THR A 1 187 ? -22.144 31.695 55.665 1.00 50.81 187 THR A C 1
ATOM 1477 O O . THR A 1 187 ? -22.464 32.695 55.030 1.00 50.81 187 THR A O 1
ATOM 1480 N N . ASP A 1 188 ? -22.450 31.519 56.948 1.00 49.88 188 ASP A N 1
ATOM 1481 C CA . ASP A 1 188 ? -23.071 32.567 57.757 1.00 49.88 188 ASP A CA 1
ATOM 1482 C C . ASP A 1 188 ? -22.077 33.729 57.936 1.00 49.88 188 ASP A C 1
ATOM 1484 O O . ASP A 1 188 ? -21.021 33.537 58.543 1.00 49.88 188 ASP A O 1
ATOM 1488 N N . PRO A 1 189 ? -22.372 34.952 57.455 1.00 55.41 189 P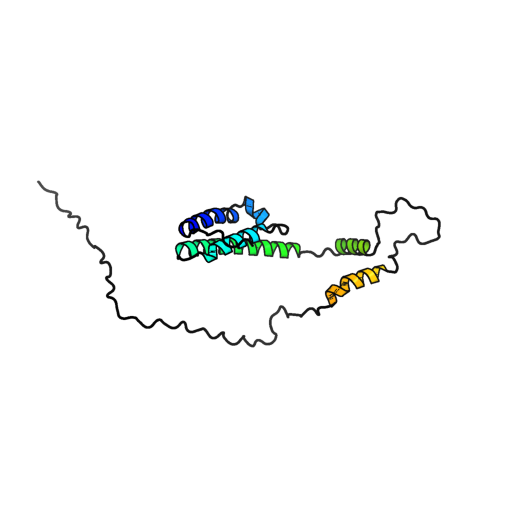RO A N 1
ATOM 1489 C CA . PRO A 1 189 ? -21.581 36.129 57.757 1.00 55.41 189 PRO A CA 1
ATOM 1490 C C . PRO A 1 189 ? -22.254 36.873 58.912 1.00 55.41 189 PRO A C 1
ATOM 1492 O O . PRO A 1 189 ? -22.817 37.951 58.726 1.00 55.41 189 PRO A O 1
ATOM 1495 N N . ASN A 1 190 ? -22.262 36.286 60.109 1.00 53.12 190 ASN A N 1
ATOM 1496 C CA . ASN A 1 190 ? -22.537 37.062 61.315 1.00 53.12 190 ASN A CA 1
ATOM 1497 C C . ASN A 1 190 ? -21.966 36.397 62.569 1.00 53.12 190 ASN A C 1
ATOM 1499 O O . ASN A 1 190 ? -22.647 35.664 63.276 1.00 53.12 190 ASN A O 1
ATOM 1503 N N . LEU A 1 191 ? -20.690 36.670 62.822 1.00 48.22 191 LEU A N 1
ATOM 1504 C CA . LEU A 1 191 ? -20.104 36.646 64.159 1.00 48.22 191 LEU A CA 1
AT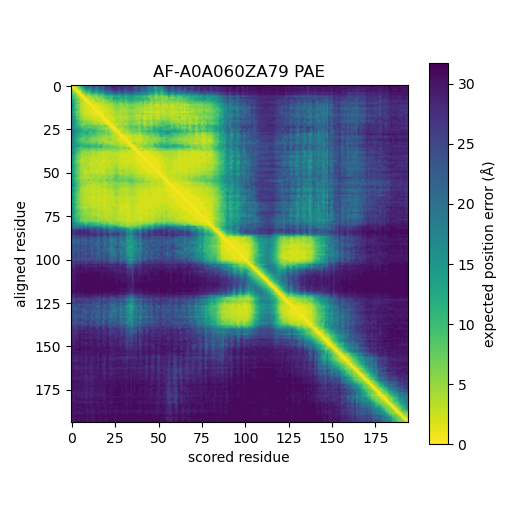OM 1505 C C . LEU A 1 191 ? -18.976 37.678 64.188 1.00 48.22 191 LEU A C 1
ATOM 1507 O O . LEU A 1 191 ? -17.789 37.370 64.184 1.00 48.22 191 LEU A O 1
ATOM 1511 N N . THR A 1 192 ? -19.395 38.940 64.186 1.00 47.09 192 THR A N 1
ATOM 1512 C CA . THR A 1 192 ? -18.642 40.007 64.842 1.00 47.09 192 THR A CA 1
ATOM 1513 C C . THR A 1 192 ? -19.633 40.666 65.781 1.00 47.09 192 THR A C 1
ATOM 1515 O O . THR A 1 192 ? -20.531 41.346 65.302 1.00 47.09 192 THR A O 1
ATOM 1518 N N . GLU A 1 193 ? -19.530 40.368 67.075 1.00 41.62 193 GLU A N 1
ATOM 1519 C CA . GLU A 1 193 ? -19.530 41.334 68.182 1.00 41.62 193 GLU A CA 1
ATOM 1520 C C . GLU A 1 193 ? -19.691 40.610 69.532 1.00 41.62 193 GLU A C 1
ATOM 1522 O O . GLU A 1 193 ? -20.648 39.861 69.734 1.00 41.62 193 GLU A O 1
ATOM 1527 N N . LEU A 1 194 ? -18.745 40.941 70.428 1.00 39.25 194 LEU A N 1
ATOM 1528 C CA . LEU A 1 194 ? -18.585 40.628 71.861 1.00 39.25 194 LEU A CA 1
ATOM 1529 C C . LEU A 1 194 ? -17.830 39.341 72.227 1.00 39.25 194 LEU A C 1
ATOM 1531 O O . LEU A 1 194 ? -18.436 38.252 72.292 1.00 39.25 194 LEU A O 1
#

Mean predicted aligned error: 20.18 Å